Protein AF-A0A1M5ICF8-F1 (afdb_monomer)

Structure (mmCIF, N/CA/C/O backbone):
data_AF-A0A1M5ICF8-F1
#
_entry.id   AF-A0A1M5ICF8-F1
#
loop_
_atom_site.group_PDB
_atom_site.id
_atom_site.type_symbol
_atom_site.label_atom_id
_atom_site.label_alt_id
_atom_site.label_comp_id
_atom_site.label_asym_id
_atom_site.label_entity_id
_atom_site.label_seq_id
_atom_site.pdbx_PDB_ins_code
_atom_site.Cartn_x
_atom_site.Cartn_y
_atom_site.Cartn_z
_atom_site.occupancy
_atom_site.B_iso_or_equiv
_atom_site.auth_seq_id
_atom_site.auth_comp_id
_atom_site.auth_asym_id
_atom_site.auth_atom_id
_atom_site.pdbx_PDB_model_num
ATOM 1 N N . MET A 1 1 ? 36.971 32.481 43.631 1.00 67.81 1 MET A N 1
ATOM 2 C CA . MET A 1 1 ? 36.047 31.508 42.991 1.00 67.81 1 MET A CA 1
ATOM 3 C C . MET A 1 1 ? 36.044 31.570 41.464 1.00 67.81 1 MET A C 1
ATOM 5 O O . MET A 1 1 ? 36.337 30.554 40.856 1.00 67.81 1 MET A O 1
ATOM 9 N N . ARG A 1 2 ? 35.775 32.722 40.824 1.00 70.81 2 ARG A N 1
ATOM 10 C CA . ARG A 1 2 ? 35.692 32.832 39.346 1.00 70.81 2 ARG A CA 1
ATOM 11 C C . ARG A 1 2 ? 36.925 32.323 38.582 1.00 70.81 2 ARG A C 1
ATOM 13 O O . ARG A 1 2 ? 36.774 31.625 37.591 1.00 70.81 2 ARG A O 1
ATOM 20 N N . GLN A 1 3 ? 38.130 32.624 39.066 1.00 77.25 3 GLN A N 1
ATOM 21 C CA . GLN A 1 3 ? 39.375 32.166 38.432 1.00 77.25 3 GLN A CA 1
ATOM 22 C C . GLN A 1 3 ? 39.583 30.647 38.543 1.00 77.25 3 GLN A C 1
ATOM 24 O O . GLN A 1 3 ? 40.128 30.037 37.634 1.00 77.25 3 GLN A O 1
ATOM 29 N N . PHE A 1 4 ? 39.082 30.018 39.609 1.00 87.25 4 PHE A N 1
ATOM 30 C CA . PHE A 1 4 ? 39.200 28.572 39.813 1.00 87.25 4 PHE A CA 1
ATOM 31 C C . PHE A 1 4 ? 38.294 27.787 38.850 1.00 87.25 4 PHE A C 1
ATOM 33 O O . PHE A 1 4 ? 38.697 26.766 38.304 1.00 87.25 4 PHE A O 1
ATOM 40 N N . LEU A 1 5 ? 37.096 28.313 38.565 1.00 88.12 5 LEU A N 1
ATOM 41 C CA . LEU A 1 5 ? 36.162 27.722 37.599 1.00 88.12 5 LEU A CA 1
ATOM 42 C C . LEU A 1 5 ? 36.692 27.769 36.158 1.00 88.12 5 LEU A C 1
ATOM 44 O O . LEU A 1 5 ? 36.493 26.822 35.405 1.00 88.12 5 LEU A O 1
ATOM 48 N N . LEU A 1 6 ? 37.409 28.835 35.791 1.00 83.31 6 LEU A N 1
ATOM 49 C CA . LEU A 1 6 ? 38.048 28.958 34.476 1.00 83.31 6 LEU A CA 1
ATOM 50 C C . LEU A 1 6 ? 39.165 27.929 34.273 1.00 83.31 6 LEU A C 1
ATOM 52 O O . LEU A 1 6 ? 39.290 27.371 33.187 1.00 83.31 6 LEU A O 1
ATOM 56 N N . ILE A 1 7 ? 39.928 27.629 35.325 1.00 84.75 7 ILE A N 1
ATOM 57 C CA . ILE A 1 7 ? 40.991 26.617 35.276 1.00 84.75 7 ILE A CA 1
ATOM 58 C C . ILE A 1 7 ? 40.390 25.209 35.135 1.00 84.75 7 ILE A C 1
ATOM 60 O O . ILE A 1 7 ? 40.861 24.426 34.315 1.00 84.75 7 ILE A O 1
ATOM 64 N N . ILE A 1 8 ? 39.306 24.901 35.855 1.00 85.81 8 ILE A N 1
ATOM 65 C CA . ILE A 1 8 ? 38.602 23.610 35.729 1.00 85.81 8 ILE A CA 1
ATOM 66 C C . ILE A 1 8 ? 37.987 23.444 34.328 1.00 85.81 8 ILE A C 1
ATOM 68 O O . ILE A 1 8 ? 38.078 22.371 33.729 1.00 85.81 8 ILE A O 1
ATOM 72 N N . PHE A 1 9 ? 37.394 24.504 33.774 1.00 83.06 9 PHE A N 1
ATOM 73 C CA . PHE A 1 9 ? 36.841 24.475 32.419 1.00 83.06 9 PHE A CA 1
ATOM 74 C C . PHE A 1 9 ? 37.929 24.266 31.355 1.00 83.06 9 PHE A C 1
ATOM 76 O O . PHE A 1 9 ? 37.755 23.459 30.442 1.00 83.06 9 PHE A O 1
ATOM 83 N N . ALA A 1 10 ? 39.082 24.925 31.504 1.00 81.94 10 ALA A N 1
ATOM 84 C CA . ALA A 1 10 ? 40.220 24.738 30.608 1.00 81.94 10 ALA A CA 1
ATOM 85 C C . ALA A 1 10 ? 40.783 23.307 30.679 1.00 81.94 10 ALA A C 1
ATOM 87 O O . ALA A 1 10 ? 41.140 22.748 29.654 1.00 81.94 10 ALA A O 1
ATOM 88 N N . PHE A 1 11 ? 40.808 22.672 31.855 1.00 75.44 11 PHE A N 1
ATOM 89 C CA . PHE A 1 11 ? 41.297 21.292 31.986 1.00 75.44 11 PHE A CA 1
ATOM 90 C C . PHE A 1 11 ? 40.322 20.230 31.461 1.00 75.44 11 PHE A C 1
ATOM 92 O O . PHE A 1 11 ? 40.755 19.184 30.983 1.00 75.44 11 PHE A O 1
ATOM 99 N N . THR A 1 12 ? 39.014 20.484 31.508 1.00 75.19 12 THR A N 1
ATOM 100 C CA . THR A 1 12 ? 37.997 19.529 31.023 1.00 75.19 12 THR A CA 1
ATOM 101 C C . THR A 1 12 ? 37.782 19.583 29.509 1.00 75.19 12 THR A C 1
ATOM 103 O O . THR A 1 12 ? 37.254 18.634 28.935 1.00 75.19 12 THR A O 1
ATOM 106 N N . SER A 1 13 ? 38.247 20.641 28.840 1.00 73.19 13 SER A N 1
ATOM 107 C CA . SER A 1 13 ? 38.144 20.802 27.383 1.00 73.19 13 SER A CA 1
ATOM 108 C C . SER A 1 13 ? 39.261 20.106 26.585 1.00 73.19 13 SER A C 1
ATOM 110 O O . SER A 1 13 ? 39.163 20.028 25.364 1.00 73.19 13 SER A O 1
ATOM 112 N N . PHE A 1 14 ? 40.266 19.520 27.253 1.00 68.19 14 PHE A N 1
ATOM 113 C CA . PHE A 1 14 ? 41.307 18.677 26.634 1.00 68.19 14 PHE A CA 1
ATOM 114 C C . PHE A 1 14 ? 41.040 17.169 26.751 1.00 68.19 14 PHE A C 1
ATOM 116 O O . PHE A 1 14 ? 41.945 16.361 26.533 1.00 68.19 14 PHE A O 1
ATOM 123 N N . LEU A 1 15 ? 39.816 16.756 27.098 1.00 66.50 15 LEU A N 1
ATOM 124 C CA . LEU A 1 15 ? 39.435 15.351 26.990 1.00 66.50 15 LEU A CA 1
ATOM 125 C C . LEU A 1 15 ? 39.475 14.955 25.510 1.00 66.50 15 LEU A C 1
ATOM 127 O O . LEU A 1 15 ? 38.573 15.276 24.740 1.00 66.50 15 LEU A O 1
ATOM 131 N N . ASN A 1 16 ? 40.567 14.292 25.128 1.00 59.06 16 ASN A N 1
ATOM 132 C CA . ASN A 1 16 ? 40.774 13.709 23.813 1.00 59.06 16 ASN A CA 1
ATOM 133 C C . ASN A 1 16 ? 39.588 12.799 23.488 1.00 59.06 16 ASN A C 1
ATOM 135 O O . ASN A 1 16 ? 39.490 11.677 23.984 1.00 59.06 16 ASN A O 1
ATOM 139 N N . ILE A 1 17 ? 38.684 13.290 22.642 1.00 64.75 17 ILE A N 1
ATOM 140 C CA . ILE A 1 17 ? 37.763 12.437 21.904 1.00 64.75 17 ILE A CA 1
ATOM 141 C C . ILE A 1 17 ? 38.652 11.679 20.926 1.00 64.75 17 ILE A C 1
ATOM 143 O O . ILE A 1 17 ? 38.954 12.160 19.835 1.00 64.75 17 ILE A O 1
ATOM 147 N N . SER A 1 18 ? 39.146 10.521 21.356 1.00 66.12 18 SER A N 1
ATOM 148 C CA . SER A 1 18 ? 39.796 9.574 20.464 1.00 66.12 18 SER A CA 1
ATOM 149 C C . SER A 1 18 ? 38.769 9.206 19.403 1.00 66.12 18 SER A C 1
ATOM 151 O O . SER A 1 18 ? 37.804 8.494 19.686 1.00 66.12 18 SER A O 1
ATOM 153 N N . ALA A 1 19 ? 38.933 9.755 18.199 1.00 58.28 19 ALA A N 1
ATOM 154 C CA . ALA A 1 19 ? 38.191 9.306 17.038 1.00 58.28 19 ALA A CA 1
ATOM 155 C C . ALA A 1 19 ? 38.422 7.799 16.938 1.00 5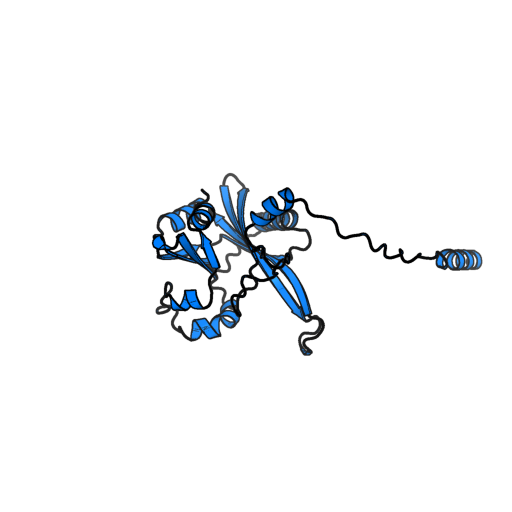8.28 19 ALA A C 1
ATOM 157 O O . ALA A 1 19 ? 39.558 7.343 16.845 1.00 58.28 19 ALA A O 1
ATOM 158 N N . GLN A 1 20 ? 37.344 7.036 17.081 1.00 64.81 20 GLN A N 1
ATOM 159 C CA . GLN A 1 20 ? 37.401 5.588 17.104 1.00 64.81 20 GLN A CA 1
ATOM 160 C C . GLN A 1 20 ? 38.052 5.107 15.803 1.00 64.81 20 GLN A C 1
ATOM 162 O O . GLN A 1 20 ? 37.552 5.419 14.718 1.00 64.81 20 GLN A O 1
ATOM 167 N N . ASP A 1 21 ? 39.166 4.377 15.909 1.00 61.50 21 ASP A N 1
ATOM 168 C CA . ASP A 1 21 ? 39.819 3.783 14.746 1.00 61.50 21 ASP A CA 1
ATOM 169 C C . ASP A 1 21 ? 38.788 2.961 13.969 1.00 61.50 21 ASP A C 1
ATOM 171 O O . ASP A 1 21 ? 38.092 2.104 14.527 1.00 61.50 21 ASP A O 1
ATOM 175 N N . ARG A 1 22 ? 38.659 3.239 12.667 1.00 53.53 22 ARG A N 1
ATOM 176 C CA . ARG A 1 22 ? 37.797 2.450 11.786 1.00 53.53 22 ARG A CA 1
ATOM 177 C C . ARG A 1 22 ? 38.403 1.058 11.667 1.00 53.53 22 ARG A C 1
ATOM 179 O O . ARG A 1 22 ? 39.289 0.819 10.852 1.00 53.53 22 ARG A O 1
ATOM 186 N N . VAL A 1 23 ? 37.926 0.132 12.491 1.00 62.81 23 VAL A N 1
ATOM 187 C CA . VAL A 1 23 ? 38.259 -1.283 12.349 1.00 62.81 23 VAL A CA 1
ATOM 188 C C . VAL A 1 23 ? 37.581 -1.772 11.072 1.00 62.81 23 VAL A C 1
ATOM 190 O O . VAL A 1 23 ? 36.364 -1.957 11.051 1.00 62.81 23 VAL A O 1
ATOM 193 N N . ASN A 1 24 ? 38.364 -1.983 10.011 1.00 61.62 24 ASN A N 1
ATOM 194 C CA . ASN A 1 24 ? 37.927 -2.704 8.815 1.00 61.62 24 ASN A CA 1
ATOM 195 C C . ASN A 1 24 ? 37.694 -4.171 9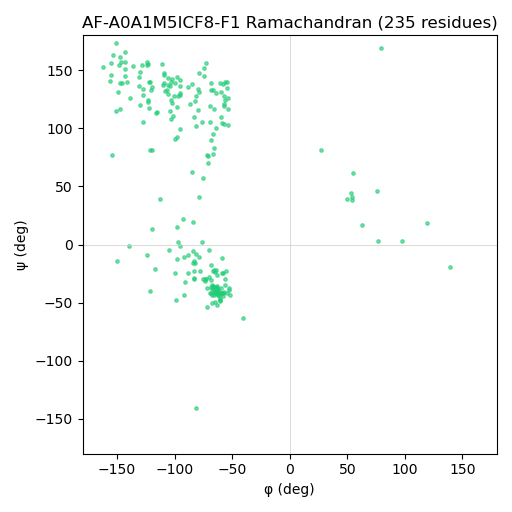.196 1.00 61.62 24 ASN A C 1
ATOM 197 O O . ASN A 1 24 ? 38.548 -5.032 8.987 1.00 61.62 24 ASN A O 1
ATOM 201 N N . LYS A 1 25 ? 36.555 -4.450 9.835 1.00 60.47 25 LYS A N 1
ATOM 202 C CA . LYS A 1 25 ? 36.132 -5.821 10.101 1.00 60.47 25 LYS A CA 1
ATOM 203 C C . LYS A 1 25 ? 35.779 -6.477 8.764 1.00 60.47 25 LYS A C 1
ATOM 205 O O . LYS A 1 25 ? 35.149 -5.819 7.932 1.00 60.47 25 LYS A O 1
ATOM 210 N N . PRO A 1 26 ? 36.163 -7.746 8.546 1.00 57.84 26 PRO A N 1
ATOM 211 C CA . PRO A 1 26 ? 35.675 -8.492 7.396 1.00 57.84 26 PRO A CA 1
ATOM 212 C C . PRO A 1 26 ? 34.144 -8.471 7.406 1.00 57.84 26 PRO A C 1
ATOM 214 O O . PRO A 1 26 ? 33.525 -8.550 8.472 1.00 57.84 26 PRO A O 1
ATOM 217 N N . LEU A 1 27 ? 33.548 -8.312 6.222 1.00 48.09 27 LEU A N 1
ATOM 218 C CA . LEU A 1 27 ? 32.098 -8.298 6.074 1.00 48.09 27 LEU A CA 1
ATOM 219 C C . LEU A 1 27 ? 31.512 -9.596 6.652 1.00 48.09 27 LEU A C 1
ATOM 221 O O . LEU A 1 27 ? 32.107 -10.665 6.475 1.00 48.09 27 LEU A O 1
ATOM 225 N N . PRO A 1 28 ? 30.369 -9.524 7.351 1.00 52.09 28 PRO A N 1
ATOM 226 C CA . PRO A 1 28 ? 29.725 -10.712 7.883 1.00 52.09 28 PRO A CA 1
ATOM 227 C C . PRO A 1 28 ? 29.380 -11.667 6.738 1.00 52.09 28 PRO A C 1
ATOM 229 O O . PRO A 1 28 ? 28.801 -11.271 5.728 1.00 52.09 28 PRO A O 1
ATOM 232 N N . THR A 1 29 ? 29.745 -12.935 6.901 1.00 62.47 29 THR A N 1
ATOM 233 C CA . THR A 1 29 ? 29.380 -13.996 5.963 1.00 62.47 29 THR A CA 1
ATOM 234 C C . THR A 1 29 ? 27.942 -14.407 6.258 1.00 62.47 29 THR A C 1
ATOM 236 O O . THR A 1 29 ? 27.631 -14.863 7.358 1.00 62.47 29 THR A O 1
ATOM 239 N N . ILE A 1 30 ? 27.045 -14.189 5.299 1.00 59.44 30 ILE A N 1
ATOM 240 C CA . ILE A 1 30 ? 25.630 -14.551 5.424 1.00 59.44 30 ILE A CA 1
ATOM 241 C C . ILE A 1 30 ? 25.499 -16.055 5.163 1.00 59.44 30 ILE A C 1
ATOM 243 O O . ILE A 1 30 ? 26.048 -16.558 4.188 1.00 59.44 30 ILE A O 1
ATOM 247 N N . SER A 1 31 ? 24.797 -16.776 6.040 1.00 74.38 31 SER A N 1
ATOM 248 C CA . SER A 1 31 ? 24.577 -18.217 5.877 1.00 74.38 31 SER A CA 1
ATOM 249 C C . SER A 1 31 ? 23.540 -18.518 4.790 1.00 74.38 31 SER A C 1
ATOM 251 O O . SER A 1 31 ? 22.593 -17.750 4.604 1.00 74.38 31 SER A O 1
ATOM 253 N N . ASP A 1 32 ? 23.649 -19.680 4.144 1.00 63.38 32 ASP A N 1
ATOM 254 C CA . ASP A 1 32 ? 22.715 -20.114 3.090 1.00 63.38 32 ASP A CA 1
ATOM 255 C C . ASP A 1 32 ? 21.253 -20.143 3.564 1.00 63.38 32 ASP A C 1
ATOM 257 O O . ASP A 1 32 ? 20.335 -19.777 2.837 1.00 63.38 32 ASP A O 1
ATOM 261 N N . GLN A 1 33 ? 21.016 -20.498 4.829 1.00 60.19 33 GLN A N 1
ATOM 262 C CA . GLN A 1 33 ? 19.681 -20.444 5.432 1.00 60.19 33 GLN A CA 1
ATOM 263 C C . GLN A 1 33 ? 19.144 -19.014 5.560 1.00 60.19 33 GLN A C 1
ATOM 265 O O . GLN A 1 33 ? 17.954 -18.789 5.348 1.00 60.19 33 GLN A O 1
ATOM 270 N N . THR A 1 34 ? 20.008 -18.043 5.868 1.00 52.12 34 THR A N 1
ATOM 271 C CA . THR A 1 34 ? 19.624 -16.626 5.907 1.00 52.12 34 THR A CA 1
ATOM 272 C C . THR A 1 34 ? 19.300 -16.127 4.499 1.00 52.12 34 THR A C 1
ATOM 274 O O . THR A 1 34 ? 18.307 -15.427 4.325 1.00 52.12 34 THR A O 1
ATOM 277 N N . LEU A 1 35 ? 20.052 -16.559 3.479 1.00 51.91 35 LEU A N 1
ATOM 278 C CA . LEU A 1 35 ? 19.739 -16.266 2.075 1.00 51.91 35 LEU A CA 1
ATOM 279 C C . LEU A 1 35 ? 18.383 -16.847 1.652 1.00 51.91 35 LEU A C 1
ATOM 281 O O . LEU A 1 35 ? 17.606 -16.157 1.005 1.00 51.91 35 LEU A O 1
ATOM 285 N N . VAL A 1 36 ? 18.036 -18.066 2.079 1.00 59.62 36 VAL A N 1
ATOM 286 C CA . VAL A 1 36 ? 16.713 -18.664 1.805 1.00 59.62 36 VAL A CA 1
ATOM 287 C C . VAL A 1 36 ? 15.575 -17.871 2.458 1.00 59.62 36 VAL A C 1
ATOM 289 O O . VAL A 1 36 ? 14.506 -17.731 1.865 1.00 59.62 36 VAL A O 1
ATOM 292 N N . VAL A 1 37 ? 15.781 -17.345 3.670 1.00 54.50 37 VAL A N 1
ATOM 293 C CA . VAL A 1 37 ? 14.799 -16.479 4.348 1.00 54.50 37 VAL A CA 1
ATOM 294 C C . VAL A 1 37 ? 14.675 -15.130 3.634 1.00 54.50 37 VAL A C 1
ATOM 296 O O . VAL A 1 37 ? 13.558 -14.655 3.433 1.00 54.50 37 VAL A O 1
ATOM 299 N N . LEU A 1 38 ? 15.793 -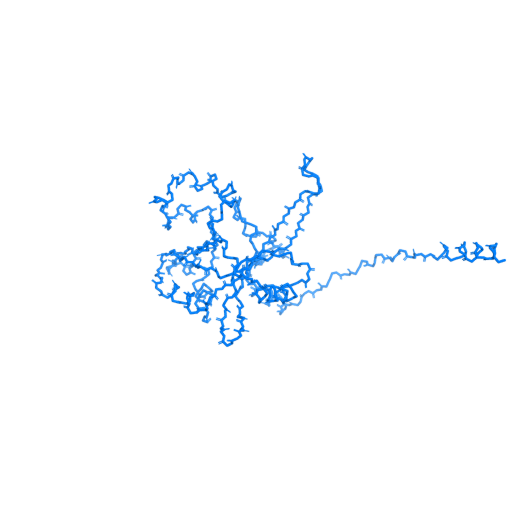14.546 3.197 1.00 43.75 38 LEU A N 1
ATOM 300 C CA . LEU A 1 38 ? 15.812 -13.283 2.456 1.00 43.75 38 LEU A CA 1
ATOM 301 C C . LEU A 1 38 ? 15.193 -13.418 1.052 1.00 43.75 38 LEU A C 1
ATOM 303 O O . LEU A 1 38 ? 14.445 -12.540 0.644 1.00 43.75 38 LEU A O 1
ATOM 307 N N . ASN A 1 39 ? 15.392 -14.543 0.359 1.00 48.34 39 ASN A N 1
ATOM 308 C CA . ASN A 1 39 ? 14.770 -14.835 -0.943 1.00 48.34 39 ASN A CA 1
ATOM 309 C C . ASN A 1 39 ? 13.251 -15.048 -0.865 1.00 48.34 39 ASN A C 1
ATOM 311 O O . ASN A 1 39 ? 12.558 -14.981 -1.877 1.00 48.34 39 ASN A O 1
ATOM 315 N N . LYS A 1 40 ? 12.716 -15.312 0.332 1.00 47.53 40 LYS A N 1
ATOM 316 C CA . LYS A 1 40 ? 11.270 -15.384 0.583 1.00 47.53 40 LYS A CA 1
ATOM 317 C C . LYS A 1 40 ? 10.658 -14.025 0.933 1.00 47.53 40 LYS A C 1
ATOM 319 O O . LYS A 1 40 ? 9.434 -13.923 1.006 1.00 47.53 40 LYS A O 1
ATOM 324 N N . ALA A 1 41 ? 11.470 -12.992 1.162 1.00 38.34 41 ALA A N 1
ATOM 325 C CA . ALA A 1 41 ? 10.977 -11.642 1.379 1.00 38.34 41 ALA A CA 1
ATOM 326 C C . ALA A 1 41 ? 10.554 -11.036 0.029 1.00 38.34 41 ALA A C 1
ATOM 328 O O . ALA A 1 41 ? 11.380 -10.677 -0.805 1.00 38.34 41 ALA A O 1
ATOM 329 N N . LEU A 1 42 ? 9.242 -10.948 -0.197 1.00 42.12 42 LEU A N 1
ATOM 330 C CA . LEU A 1 42 ? 8.657 -10.307 -1.375 1.00 42.12 42 LEU A CA 1
ATOM 331 C C . LEU A 1 42 ? 9.138 -8.847 -1.478 1.00 42.12 42 LEU A C 1
ATOM 333 O O . LEU A 1 42 ? 8.880 -8.051 -0.574 1.00 42.12 42 LEU A O 1
ATOM 337 N N . GLY A 1 43 ? 9.825 -8.516 -2.578 1.00 39.12 43 GLY A N 1
ATOM 338 C CA . GLY A 1 43 ? 10.290 -7.158 -2.901 1.00 39.12 43 GLY A CA 1
ATOM 339 C C . GLY A 1 43 ? 11.701 -7.071 -3.498 1.00 39.12 43 GLY A C 1
ATOM 340 O O . GLY A 1 43 ? 12.007 -6.087 -4.165 1.00 39.12 43 GLY A O 1
ATOM 341 N N . CYS A 1 44 ? 12.535 -8.103 -3.333 1.00 34.03 44 CYS A N 1
ATOM 342 C CA . CYS A 1 44 ? 13.887 -8.159 -3.899 1.00 34.03 44 CYS A CA 1
ATOM 343 C C . CYS A 1 44 ? 14.083 -9.455 -4.701 1.00 34.03 44 CYS A C 1
ATOM 345 O O . CYS A 1 44 ? 13.741 -10.533 -4.220 1.00 34.03 44 CYS A O 1
ATOM 347 N N . TYR A 1 45 ? 14.647 -9.362 -5.909 1.00 39.72 45 TYR A N 1
ATOM 348 C CA . TYR A 1 45 ? 15.062 -10.524 -6.703 1.00 39.72 45 TYR A CA 1
ATOM 349 C C . TYR A 1 45 ? 16.561 -10.768 -6.486 1.00 39.72 45 TYR A C 1
ATOM 351 O O . TYR A 1 45 ? 17.367 -9.848 -6.629 1.00 39.72 45 TYR A O 1
ATOM 359 N N . TYR A 1 46 ? 16.944 -11.994 -6.133 1.00 37.09 46 TYR A N 1
ATOM 360 C CA . TYR A 1 46 ? 18.346 -12.397 -6.012 1.00 37.09 46 TYR A CA 1
ATOM 361 C C . TYR A 1 46 ? 18.877 -12.852 -7.376 1.00 37.09 46 TYR A C 1
ATOM 363 O O . TYR A 1 46 ? 18.329 -13.774 -7.980 1.00 37.09 46 TYR A O 1
ATOM 371 N N . PHE A 1 47 ? 19.928 -12.198 -7.882 1.00 39.34 47 PHE A N 1
ATOM 372 C CA . PHE A 1 47 ? 20.540 -12.535 -9.169 1.00 39.34 47 PHE A CA 1
ATOM 373 C C . PHE A 1 47 ? 21.738 -13.477 -8.955 1.00 39.34 47 PHE A C 1
ATOM 375 O O . PHE A 1 47 ? 22.840 -13.046 -8.608 1.00 39.34 47 PHE A O 1
ATOM 382 N N . GLU A 1 48 ? 21.514 -14.780 -9.155 1.00 40.75 48 GLU A N 1
ATOM 383 C CA . GLU A 1 48 ? 22.475 -15.856 -8.840 1.00 40.75 48 GLU A CA 1
ATOM 384 C C . GLU A 1 48 ? 23.839 -15.725 -9.546 1.00 40.75 48 GLU A C 1
ATOM 386 O O . GLU A 1 48 ? 24.838 -16.225 -9.038 1.00 40.75 48 GLU A O 1
ATOM 391 N N . SER A 1 49 ? 23.926 -15.040 -10.693 1.00 34.88 49 SER A N 1
ATOM 392 C CA . SER A 1 49 ? 25.159 -14.987 -11.496 1.00 34.88 49 SER A CA 1
ATOM 393 C C . SER A 1 49 ? 26.176 -13.926 -11.060 1.00 34.88 49 SER A C 1
ATOM 395 O O . SER A 1 49 ? 27.336 -14.009 -11.461 1.00 34.88 49 SER A O 1
ATOM 397 N N . THR A 1 50 ? 25.783 -12.943 -10.242 1.00 38.28 50 THR A N 1
ATOM 398 C CA . THR A 1 50 ? 26.678 -11.850 -9.808 1.00 38.28 50 THR A CA 1
ATOM 399 C C . THR A 1 50 ? 26.803 -11.715 -8.294 1.00 38.28 50 THR A C 1
ATOM 401 O O . THR A 1 50 ? 27.662 -10.969 -7.828 1.00 38.28 50 THR A O 1
ATOM 404 N N . GLY A 1 51 ? 25.983 -12.427 -7.510 1.00 32.59 51 GLY A N 1
ATOM 405 C CA . GLY A 1 51 ? 26.033 -12.387 -6.044 1.00 32.59 51 GLY A CA 1
ATOM 406 C C . GLY A 1 51 ? 25.721 -11.009 -5.447 1.00 32.59 51 GLY A C 1
ATOM 407 O O . GLY A 1 51 ? 26.043 -10.754 -4.287 1.00 32.59 51 GLY A O 1
ATOM 408 N N . GLN A 1 52 ? 25.120 -10.114 -6.234 1.00 33.34 52 GLN A N 1
ATOM 409 C CA . GLN A 1 52 ? 24.764 -8.759 -5.829 1.00 33.34 52 GLN A CA 1
ATOM 410 C C . GLN A 1 52 ? 23.248 -8.630 -5.684 1.00 33.34 52 GLN A C 1
ATOM 412 O O . GLN A 1 52 ? 22.479 -9.128 -6.506 1.00 33.34 52 GLN A O 1
ATOM 417 N N . TRP A 1 53 ? 22.825 -7.921 -4.639 1.00 35.44 53 TRP A N 1
ATOM 418 C CA . TRP A 1 53 ? 21.459 -7.427 -4.524 1.00 35.44 53 TRP A CA 1
ATOM 419 C C . TRP A 1 53 ? 21.260 -6.335 -5.574 1.00 35.44 53 TRP A C 1
ATOM 421 O O . TRP A 1 53 ? 21.963 -5.327 -5.544 1.00 35.44 53 TRP A O 1
ATOM 431 N N . GLN A 1 54 ? 20.321 -6.521 -6.503 1.00 39.12 54 GLN A N 1
ATOM 432 C CA . GLN A 1 54 ? 19.827 -5.394 -7.286 1.00 39.12 54 GLN A CA 1
ATOM 433 C C . GLN A 1 54 ? 18.784 -4.653 -6.456 1.00 39.12 54 GLN A C 1
ATOM 435 O O . GLN A 1 54 ? 17.633 -5.074 -6.335 1.00 39.12 54 GLN A O 1
ATOM 440 N N . GLU A 1 55 ? 19.207 -3.532 -5.888 1.00 39.84 55 GLU A N 1
ATOM 441 C CA . GLU A 1 55 ? 18.303 -2.453 -5.513 1.00 39.84 55 GLU A CA 1
ATOM 442 C C . GLU A 1 55 ? 17.545 -2.030 -6.793 1.00 39.84 55 GLU A C 1
ATOM 444 O O . GLU A 1 55 ? 18.165 -1.797 -7.831 1.00 39.84 55 GLU A O 1
ATOM 449 N N . HIS A 1 56 ? 16.209 -1.977 -6.747 1.00 43.03 56 HIS A N 1
ATOM 450 C CA . HIS A 1 56 ? 15.338 -1.491 -7.837 1.00 43.03 56 HIS A CA 1
ATOM 451 C C . HIS A 1 56 ? 15.110 -2.404 -9.068 1.00 43.03 56 HIS A C 1
ATOM 453 O O . HIS A 1 56 ? 15.079 -1.926 -10.202 1.00 43.03 56 HIS A O 1
ATOM 459 N N . ALA A 1 57 ? 14.832 -3.702 -8.886 1.00 37.34 57 ALA A N 1
ATOM 460 C CA . ALA A 1 57 ? 14.352 -4.550 -9.997 1.00 37.34 57 ALA A CA 1
ATOM 461 C C . ALA A 1 57 ? 12.985 -4.098 -10.567 1.00 37.34 57 ALA A C 1
ATOM 463 O O . ALA A 1 57 ? 12.714 -4.279 -11.752 1.00 37.34 57 ALA A O 1
ATOM 464 N N . ASN A 1 58 ? 12.160 -3.422 -9.761 1.00 39.22 58 ASN A N 1
ATOM 465 C CA . ASN A 1 58 ? 10.993 -2.686 -10.245 1.00 39.22 58 ASN A CA 1
ATOM 466 C C . ASN A 1 58 ? 11.406 -1.281 -10.694 1.00 39.22 58 ASN A C 1
ATOM 468 O O . ASN A 1 58 ? 10.918 -0.284 -10.168 1.00 39.22 58 ASN A O 1
ATOM 472 N N . ASN A 1 59 ? 12.268 -1.183 -11.706 1.00 37.00 59 ASN A N 1
ATOM 473 C CA . ASN A 1 59 ? 12.263 0.003 -12.557 1.00 37.00 59 ASN A CA 1
ATOM 474 C C . ASN A 1 59 ? 10.985 -0.050 -13.410 1.00 37.00 59 ASN A C 1
ATOM 476 O O . ASN A 1 59 ? 11.030 -0.247 -14.625 1.00 37.00 59 ASN A O 1
ATOM 480 N N . ILE A 1 60 ? 9.823 0.146 -12.766 1.00 41.00 60 ILE A N 1
ATOM 481 C CA . ILE A 1 60 ? 8.718 0.826 -13.438 1.00 41.00 60 ILE A CA 1
ATOM 482 C C . ILE A 1 60 ? 9.351 2.150 -13.829 1.00 41.00 60 ILE A C 1
ATOM 484 O O . ILE A 1 60 ? 9.663 2.971 -12.968 1.00 41.00 60 ILE A O 1
ATOM 488 N N . THR A 1 61 ? 9.683 2.294 -15.103 1.00 37.31 61 THR A N 1
ATOM 489 C CA . THR A 1 61 ? 10.368 3.463 -15.632 1.00 37.31 61 THR A CA 1
ATOM 490 C C . THR A 1 61 ? 9.431 4.665 -15.500 1.00 37.31 61 THR A C 1
ATOM 492 O O . THR A 1 61 ? 8.736 5.036 -16.434 1.00 37.31 61 THR A O 1
ATOM 495 N N . GLY A 1 62 ? 9.403 5.275 -14.310 1.00 44.44 62 GLY A N 1
ATOM 496 C CA . GLY A 1 62 ? 9.110 6.692 -14.156 1.00 44.44 62 GLY A CA 1
ATOM 497 C C . GLY A 1 62 ? 7.903 7.159 -13.343 1.00 44.44 62 GLY A C 1
ATOM 498 O O . GLY A 1 62 ? 7.568 8.322 -13.543 1.00 44.44 62 GLY A O 1
ATOM 499 N N . VAL A 1 63 ? 7.243 6.402 -12.448 1.00 52.69 63 VAL A N 1
ATOM 500 C CA . VAL A 1 63 ? 6.137 7.049 -11.683 1.00 52.69 63 VAL A CA 1
ATOM 501 C C . VAL A 1 63 ? 5.826 6.562 -10.259 1.00 52.69 63 VAL A C 1
ATOM 503 O O . VAL A 1 63 ? 5.149 7.295 -9.550 1.00 52.69 63 VAL A O 1
ATOM 506 N N . ASP A 1 64 ? 6.311 5.403 -9.791 1.00 61.78 64 ASP A N 1
ATOM 507 C CA . ASP A 1 64 ? 6.067 4.953 -8.406 1.00 61.78 64 ASP A CA 1
ATOM 508 C C . ASP A 1 64 ? 7.365 4.590 -7.703 1.00 61.78 64 ASP A C 1
ATOM 510 O O . ASP A 1 64 ? 8.139 3.772 -8.192 1.00 61.78 64 ASP A O 1
ATOM 514 N N . ASN A 1 65 ? 7.561 5.147 -6.518 1.00 71.69 65 ASN A N 1
ATOM 515 C CA . ASN A 1 65 ? 8.675 4.853 -5.624 1.00 71.69 65 ASN A CA 1
ATOM 516 C C . ASN A 1 65 ? 8.340 3.754 -4.601 1.00 71.69 65 ASN A C 1
ATOM 518 O O . ASN A 1 65 ? 8.945 3.661 -3.534 1.00 71.69 65 ASN A O 1
ATOM 522 N N . PHE A 1 66 ? 7.339 2.943 -4.926 1.00 80.38 66 PHE A N 1
ATOM 523 C CA . PHE A 1 66 ? 6.855 1.800 -4.171 1.00 80.38 66 PHE A CA 1
ATOM 524 C C . PHE A 1 66 ? 7.932 0.735 -3.904 1.00 80.38 66 PHE A C 1
ATOM 526 O O . PHE A 1 66 ? 8.662 0.337 -4.809 1.00 80.38 66 PHE A O 1
ATOM 533 N N . THR A 1 67 ? 7.954 0.197 -2.681 1.00 81.94 67 THR A N 1
ATOM 534 C CA . THR A 1 67 ? 8.862 -0.894 -2.287 1.00 81.94 67 THR A CA 1
ATOM 535 C C . THR A 1 67 ? 8.142 -2.148 -1.796 1.00 81.94 67 THR A C 1
ATOM 537 O O . THR A 1 67 ? 8.566 -3.257 -2.118 1.00 81.94 67 THR A O 1
ATOM 540 N N . LYS A 1 68 ? 7.056 -2.012 -1.020 1.00 83.88 68 LYS A N 1
ATOM 541 C CA . LYS A 1 68 ? 6.365 -3.148 -0.382 1.00 83.88 68 LYS A CA 1
ATOM 542 C C . LYS A 1 68 ? 4.896 -2.843 -0.076 1.00 83.88 68 LYS A C 1
ATOM 544 O O . LYS A 1 68 ? 4.563 -1.721 0.303 1.00 83.88 68 LYS A O 1
ATOM 549 N N . LEU A 1 69 ? 4.025 -3.853 -0.178 1.00 87.19 69 LEU A N 1
ATOM 550 C CA . LEU A 1 69 ? 2.676 -3.832 0.400 1.00 87.19 69 LEU A CA 1
ATOM 551 C C . LEU A 1 69 ? 2.571 -4.784 1.593 1.00 87.19 69 LEU A C 1
ATOM 553 O O . LEU A 1 69 ? 3.182 -5.852 1.614 1.00 87.19 69 LEU A O 1
ATOM 557 N N . GLU A 1 70 ? 1.763 -4.407 2.576 1.00 88.88 70 GLU A N 1
ATOM 558 C CA . GLU A 1 70 ? 1.445 -5.245 3.728 1.00 88.88 70 GLU A CA 1
ATOM 559 C C . GLU A 1 70 ? 0.023 -4.958 4.206 1.00 88.88 70 GLU A C 1
ATOM 561 O O . GLU A 1 70 ? -0.386 -3.802 4.266 1.00 88.88 70 GLU A O 1
ATOM 566 N N . PHE A 1 71 ? -0.721 -5.997 4.576 1.00 90.94 71 PHE A N 1
ATOM 567 C CA . PHE A 1 71 ? -1.973 -5.841 5.306 1.00 90.94 71 PHE A CA 1
ATOM 568 C C . PHE A 1 71 ? -1.752 -6.090 6.794 1.00 90.94 71 PHE A C 1
ATOM 570 O O . PHE A 1 71 ? -1.041 -7.017 7.185 1.00 90.94 71 PHE A O 1
ATOM 577 N N . ARG A 1 72 ? -2.390 -5.271 7.627 1.00 90.56 72 ARG A N 1
ATOM 578 C CA . ARG A 1 72 ? -2.484 -5.481 9.074 1.00 90.56 72 ARG A CA 1
ATOM 579 C C . ARG A 1 72 ? -3.920 -5.353 9.527 1.00 90.56 72 ARG A C 1
ATOM 581 O O . ARG A 1 72 ? -4.675 -4.554 8.984 1.00 90.56 72 ARG A O 1
ATOM 588 N N . GLU A 1 73 ? -4.274 -6.102 10.557 1.00 91.81 73 GLU A N 1
ATOM 589 C CA . GLU A 1 73 ? -5.560 -5.944 11.221 1.00 91.81 73 GLU A CA 1
ATOM 590 C C . GLU A 1 73 ? -5.424 -5.027 12.431 1.00 91.81 73 GLU A C 1
ATOM 592 O O . GLU A 1 73 ? -4.440 -5.078 13.173 1.00 91.81 73 GLU A O 1
ATOM 597 N N . LEU A 1 74 ? -6.434 -4.188 12.631 1.00 89.81 74 LEU A N 1
ATOM 598 C CA . LEU A 1 74 ? -6.551 -3.301 13.776 1.00 89.81 74 LEU A CA 1
ATOM 599 C C . LEU A 1 74 ? -7.946 -3.467 14.369 1.00 89.81 74 LEU A C 1
ATOM 601 O O . LEU A 1 74 ? -8.933 -3.225 13.685 1.00 89.81 74 LEU A O 1
ATOM 605 N N . THR A 1 75 ? -8.047 -3.869 15.635 1.00 89.62 75 THR A N 1
ATOM 606 C CA . THR A 1 75 ? -9.346 -4.013 16.310 1.00 89.62 75 THR A CA 1
ATOM 607 C C . THR A 1 75 ? -9.561 -2.878 17.302 1.00 89.62 75 THR A C 1
ATOM 609 O O . THR A 1 75 ? -8.699 -2.614 18.139 1.00 89.62 75 THR A O 1
ATOM 612 N N . TYR A 1 76 ? -10.714 -2.214 17.223 1.00 87.00 76 TYR A N 1
ATOM 613 C CA . TYR A 1 76 ? -11.076 -1.098 18.095 1.00 87.00 76 TYR A CA 1
ATOM 614 C C . TYR A 1 76 ? -12.582 -1.033 18.327 1.00 87.00 76 TYR A C 1
ATOM 616 O O . TYR A 1 76 ? -13.367 -1.108 17.383 1.00 87.00 76 TYR A O 1
ATOM 624 N N . LEU A 1 77 ? -12.980 -0.912 19.599 1.00 88.19 77 LEU A N 1
ATOM 625 C CA . LEU A 1 77 ? -14.383 -0.914 20.039 1.00 88.19 77 LEU A CA 1
ATOM 626 C C . LEU A 1 77 ? -15.202 -2.087 19.461 1.00 88.19 77 LEU A C 1
ATOM 628 O O . LEU A 1 77 ? -16.355 -1.923 19.074 1.00 88.19 77 LEU A O 1
ATOM 632 N N . GLY A 1 78 ? -14.590 -3.273 19.373 1.00 89.06 78 GLY A N 1
ATOM 633 C CA . GLY A 1 78 ? -15.234 -4.487 18.856 1.00 89.06 78 GLY A CA 1
ATOM 634 C C . GLY A 1 78 ? -15.365 -4.561 17.332 1.00 89.06 78 GLY A C 1
ATOM 635 O O . GLY A 1 78 ? -15.915 -5.536 16.833 1.00 89.06 78 GLY A O 1
ATOM 636 N N . LYS A 1 79 ? -14.851 -3.574 16.588 1.00 89.75 79 LYS A N 1
ATOM 637 C CA . LYS A 1 79 ? -14.767 -3.609 15.123 1.00 89.75 79 LYS A CA 1
ATOM 638 C C . LYS A 1 79 ? -13.348 -3.925 14.663 1.00 89.75 79 LYS A C 1
ATOM 640 O O . LYS A 1 79 ? -12.395 -3.379 15.221 1.00 89.75 79 LYS A O 1
ATOM 645 N N . THR A 1 80 ? -13.216 -4.748 13.625 1.00 91.56 80 THR A N 1
ATOM 646 C CA . THR A 1 80 ? -11.930 -5.063 12.989 1.00 91.56 80 THR A CA 1
ATOM 647 C C . THR A 1 80 ?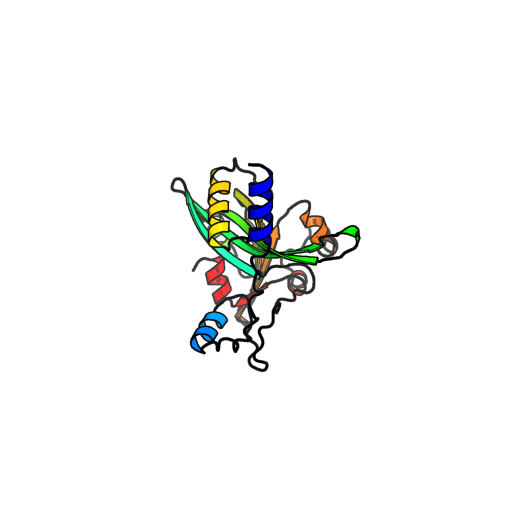 -11.787 -4.308 11.673 1.00 91.56 80 THR A C 1
ATOM 649 O O . THR A 1 80 ? -12.610 -4.418 10.764 1.00 91.56 80 THR A O 1
ATOM 652 N N . TYR A 1 81 ? -10.704 -3.551 11.575 1.00 91.81 81 TYR A N 1
ATOM 653 C CA . TYR A 1 81 ? -10.308 -2.788 10.406 1.00 91.81 81 TYR A CA 1
ATOM 654 C C . TYR A 1 81 ? -9.134 -3.475 9.723 1.00 91.81 81 TYR A C 1
ATOM 656 O O . TYR A 1 81 ? -8.232 -3.998 10.383 1.00 91.81 81 TYR A O 1
ATOM 664 N N . LEU A 1 82 ? -9.133 -3.431 8.398 1.00 94.88 82 LEU A N 1
ATOM 665 C CA . LEU A 1 82 ? -7.999 -3.822 7.584 1.00 94.88 82 LEU A CA 1
ATOM 666 C C . LEU A 1 82 ? -7.197 -2.564 7.240 1.00 94.88 82 LEU A C 1
ATOM 668 O O . LEU A 1 82 ? -7.758 -1.557 6.808 1.00 94.88 82 LEU A O 1
ATOM 672 N N . VAL A 1 83 ? -5.887 -2.604 7.447 1.00 93.50 83 VAL A N 1
ATOM 673 C CA . VAL A 1 83 ? -4.979 -1.499 7.144 1.00 93.50 83 VAL A CA 1
ATOM 674 C C . VAL A 1 83 ? -4.019 -1.955 6.060 1.00 93.50 83 VAL A C 1
ATOM 676 O O . VAL A 1 83 ? -3.184 -2.825 6.302 1.00 93.50 83 VAL A O 1
ATOM 679 N N . LEU A 1 84 ? -4.124 -1.363 4.871 1.00 92.56 84 LEU A N 1
ATOM 680 C CA . LEU A 1 84 ? -3.120 -1.517 3.824 1.00 92.56 84 LEU A CA 1
ATOM 681 C C . LEU A 1 84 ? -1.971 -0.541 4.084 1.00 92.56 84 LEU A C 1
ATOM 683 O O . LEU A 1 84 ? -2.184 0.671 4.161 1.00 92.56 84 LEU A O 1
ATOM 687 N N . LEU A 1 85 ? -0.760 -1.071 4.192 1.00 91.31 85 LEU A N 1
ATOM 688 C CA . LEU A 1 85 ? 0.489 -0.335 4.309 1.00 91.31 85 LEU A CA 1
ATOM 689 C C . LEU A 1 85 ? 1.195 -0.392 2.953 1.00 91.31 85 LEU A C 1
ATOM 691 O O . LEU A 1 85 ? 1.612 -1.463 2.512 1.00 91.31 85 LEU A O 1
ATOM 695 N N . LYS A 1 86 ? 1.342 0.761 2.300 1.00 89.94 86 LYS A N 1
ATOM 696 C CA . LYS A 1 86 ? 2.167 0.940 1.102 1.00 89.94 86 LYS A CA 1
ATOM 697 C C . LYS A 1 86 ? 3.476 1.603 1.503 1.00 89.94 86 LYS A C 1
ATOM 699 O O . LYS A 1 86 ? 3.482 2.774 1.870 1.00 89.94 86 LYS A O 1
ATOM 704 N N . TYR A 1 87 ? 4.567 0.858 1.432 1.00 88.38 87 TYR A N 1
ATOM 705 C CA . TYR A 1 87 ? 5.916 1.357 1.658 1.00 88.38 87 TYR A CA 1
ATOM 706 C C . TYR A 1 87 ? 6.456 1.963 0.365 1.00 88.38 87 TYR A C 1
ATOM 708 O O . TYR A 1 87 ? 6.233 1.410 -0.717 1.00 88.38 87 TYR A O 1
ATOM 716 N N . TYR A 1 88 ? 7.136 3.099 0.476 1.00 87.00 88 TYR A N 1
ATOM 717 C CA . TYR A 1 88 ? 7.719 3.798 -0.663 1.00 87.00 88 TYR A CA 1
ATOM 718 C C . TYR A 1 88 ? 8.908 4.672 -0.244 1.00 87.00 88 TYR A C 1
ATOM 720 O O . TYR A 1 88 ? 9.006 5.074 0.915 1.00 87.00 88 TYR A O 1
ATOM 728 N N . ILE A 1 89 ? 9.819 4.963 -1.172 1.00 85.88 89 ILE A N 1
ATOM 729 C CA . ILE A 1 89 ? 11.000 5.808 -0.938 1.00 85.88 89 ILE A CA 1
ATOM 730 C C . ILE A 1 89 ? 10.752 7.186 -1.530 1.00 85.88 89 ILE A C 1
ATOM 732 O O . ILE A 1 89 ? 10.776 7.363 -2.741 1.00 85.88 89 ILE A O 1
ATOM 736 N N . GLN A 1 90 ? 10.539 8.195 -0.702 1.00 83.50 90 GLN A N 1
ATOM 737 C CA . GLN A 1 90 ? 10.425 9.564 -1.190 1.00 83.50 90 GLN A CA 1
ATOM 738 C C . GLN A 1 90 ? 11.708 10.316 -0.887 1.00 83.50 90 GLN A C 1
ATOM 740 O O . GLN A 1 90 ? 12.240 10.217 0.217 1.00 83.50 90 GLN A O 1
ATOM 745 N N . GLY A 1 91 ? 12.185 11.085 -1.860 1.00 82.81 91 GLY A N 1
ATOM 746 C CA . GLY A 1 91 ? 13.307 11.974 -1.652 1.00 82.81 91 GLY A CA 1
ATOM 747 C C . GLY A 1 91 ? 13.000 13.416 -1.999 1.00 82.81 91 GLY A C 1
ATOM 748 O O . GLY A 1 91 ? 12.116 13.720 -2.803 1.00 82.81 91 GLY A O 1
ATOM 749 N N . ASP A 1 92 ? 13.744 14.307 -1.365 1.00 79.00 92 ASP A N 1
ATOM 750 C CA . ASP A 1 92 ? 13.728 15.729 -1.636 1.00 79.00 92 ASP A CA 1
ATOM 751 C C . ASP A 1 92 ? 15.150 16.290 -1.683 1.00 79.00 92 ASP A C 1
ATOM 753 O O . ASP A 1 92 ? 16.111 15.756 -1.131 1.00 79.00 92 ASP A O 1
ATOM 757 N N . HIS A 1 93 ? 15.311 17.384 -2.419 1.00 80.12 93 HIS A N 1
ATOM 758 C CA . HIS A 1 93 ? 16.541 18.156 -2.357 1.00 80.12 93 HIS A CA 1
ATOM 759 C C . HIS A 1 93 ? 16.475 19.058 -1.133 1.00 80.12 93 HIS A C 1
ATOM 761 O O . HIS A 1 93 ? 15.559 19.875 -1.029 1.00 80.12 93 HIS A O 1
ATOM 767 N N . ARG A 1 94 ? 17.496 19.020 -0.271 1.00 84.81 94 ARG A N 1
ATOM 768 C CA . ARG A 1 94 ? 17.627 19.993 0.826 1.00 84.81 94 ARG A CA 1
ATOM 769 C C . ARG A 1 94 ? 17.629 21.435 0.310 1.00 84.81 94 ARG A C 1
ATOM 771 O O . ARG A 1 94 ? 17.183 22.343 1.009 1.00 84.81 94 ARG A O 1
ATOM 778 N N . TYR A 1 95 ? 18.121 21.640 -0.914 1.00 83.31 95 TYR A N 1
ATOM 779 C CA . TYR A 1 95 ? 18.092 22.920 -1.621 1.00 83.31 95 TYR A CA 1
ATOM 780 C C . TYR A 1 95 ? 17.298 22.785 -2.935 1.00 83.31 95 TYR A C 1
ATOM 782 O O . TYR A 1 95 ? 17.910 22.642 -3.999 1.00 83.31 95 TYR A O 1
ATOM 790 N N . PRO A 1 96 ? 15.949 22.839 -2.898 1.00 76.00 96 PRO A N 1
ATOM 791 C CA . PRO A 1 96 ? 15.094 22.522 -4.048 1.00 76.00 96 PRO A CA 1
ATOM 792 C C . PRO A 1 96 ? 15.366 23.373 -5.288 1.00 76.00 96 PRO A C 1
ATOM 794 O O . PRO A 1 96 ? 15.449 22.845 -6.393 1.00 76.00 96 PRO A O 1
ATOM 797 N N . THR A 1 97 ? 15.576 24.681 -5.113 1.00 89.12 97 THR A N 1
ATOM 798 C CA . THR A 1 97 ? 15.830 25.614 -6.223 1.00 89.12 97 THR A CA 1
ATOM 799 C C . THR A 1 97 ? 17.116 25.286 -6.981 1.00 89.12 97 THR A C 1
ATOM 801 O O . THR A 1 97 ? 17.165 25.423 -8.199 1.00 89.12 97 THR A O 1
ATOM 804 N N . LEU A 1 98 ? 18.156 24.844 -6.266 1.00 90.06 98 LEU A N 1
ATOM 805 C CA . LEU A 1 98 ? 19.464 24.508 -6.841 1.00 90.06 98 LEU A CA 1
ATOM 806 C C . LEU A 1 98 ? 19.580 23.026 -7.220 1.00 90.06 98 LEU A C 1
ATOM 808 O O . LEU A 1 98 ? 20.550 22.649 -7.869 1.00 90.06 98 LEU A O 1
ATOM 812 N N . LYS A 1 99 ? 18.615 22.194 -6.802 1.00 85.06 99 LYS A N 1
ATOM 813 C CA . LYS A 1 99 ? 18.640 20.730 -6.930 1.00 85.06 99 LYS A CA 1
ATOM 814 C C . LYS A 1 99 ? 19.917 20.095 -6.356 1.00 85.06 99 LYS A C 1
ATOM 816 O O . LYS A 1 99 ? 20.520 19.218 -6.967 1.00 85.06 99 LYS A O 1
ATOM 821 N N . LEU A 1 100 ? 20.337 20.539 -5.169 1.00 83.00 100 LEU A N 1
ATOM 822 C CA . LEU A 1 100 ? 21.517 20.019 -4.461 1.00 83.00 100 LEU A CA 1
ATOM 823 C C . LEU A 1 100 ? 21.122 19.246 -3.197 1.00 83.00 100 LEU A C 1
ATOM 825 O O . LEU A 1 100 ? 20.077 19.527 -2.610 1.00 83.00 100 LEU A O 1
ATOM 829 N N . ASP A 1 101 ? 21.997 18.326 -2.765 1.00 87.00 101 ASP A N 1
ATOM 830 C CA . ASP A 1 101 ? 21.849 17.530 -1.528 1.00 87.00 101 ASP A CA 1
ATOM 831 C C . ASP A 1 101 ? 20.496 16.793 -1.510 1.00 87.00 101 ASP A C 1
ATOM 833 O O . ASP A 1 101 ? 19.620 17.084 -0.697 1.00 87.00 101 ASP A O 1
ATOM 837 N N . TYR A 1 102 ? 20.305 15.910 -2.500 1.00 84.56 102 TYR A N 1
ATOM 838 C CA . TYR A 1 102 ? 19.151 15.012 -2.570 1.00 84.56 102 TYR A CA 1
ATOM 839 C C . TYR A 1 102 ? 19.231 13.980 -1.450 1.00 84.56 102 TYR A C 1
ATOM 841 O O . TYR A 1 102 ? 20.286 13.383 -1.221 1.00 84.56 102 TYR A O 1
ATOM 849 N N . ARG A 1 103 ? 18.121 13.791 -0.748 1.00 84.50 103 ARG A N 1
ATOM 850 C CA . ARG A 1 103 ? 18.005 12.884 0.385 1.00 84.50 103 ARG A CA 1
ATOM 851 C C . ARG A 1 103 ? 16.780 12.039 0.189 1.00 84.50 103 ARG A C 1
ATOM 853 O O . ARG A 1 103 ? 15.732 12.561 -0.159 1.00 84.50 103 ARG A O 1
ATOM 860 N N . GLU A 1 104 ? 16.921 10.759 0.463 1.00 89.31 104 GLU A N 1
ATOM 861 C CA . GLU A 1 104 ? 15.822 9.814 0.408 1.00 89.31 104 GLU A CA 1
ATOM 862 C C . GLU A 1 104 ? 15.449 9.375 1.808 1.00 89.31 104 GLU A C 1
ATOM 864 O O . GLU A 1 104 ? 16.292 9.282 2.706 1.00 89.31 104 GLU A O 1
ATOM 869 N N . ALA A 1 105 ? 14.166 9.106 1.986 1.00 87.88 105 ALA A N 1
ATOM 870 C CA . ALA A 1 105 ? 13.664 8.492 3.185 1.00 87.88 105 ALA A CA 1
ATOM 871 C C . ALA A 1 105 ? 12.527 7.527 2.860 1.00 87.88 105 ALA A C 1
ATOM 873 O O . ALA A 1 105 ? 11.776 7.688 1.897 1.00 87.88 105 ALA A O 1
ATOM 874 N N . GLU A 1 106 ? 12.397 6.509 3.699 1.00 90.88 106 GLU A N 1
ATOM 875 C CA . GLU A 1 106 ? 11.301 5.560 3.612 1.00 90.88 106 GLU A CA 1
ATOM 876 C C . GLU A 1 106 ? 10.041 6.144 4.243 1.00 90.88 106 GLU A C 1
ATOM 878 O O . GLU A 1 106 ? 10.054 6.647 5.369 1.00 90.88 106 GLU A O 1
ATOM 883 N N . TYR A 1 107 ? 8.924 6.010 3.546 1.00 90.19 107 TYR A N 1
ATOM 884 C CA . TYR A 1 107 ? 7.604 6.387 4.014 1.00 90.19 107 TYR A CA 1
ATOM 885 C C . TYR A 1 107 ? 6.663 5.190 3.958 1.00 90.19 107 TYR A C 1
ATOM 887 O O . TYR A 1 107 ? 6.834 4.253 3.176 1.00 90.19 107 TYR A O 1
ATOM 895 N N . ILE A 1 108 ? 5.634 5.244 4.798 1.00 92.06 108 ILE A N 1
ATOM 896 C CA . ILE A 1 108 ? 4.526 4.298 4.795 1.00 92.06 108 ILE A CA 1
ATOM 897 C C . ILE A 1 108 ? 3.246 5.096 4.608 1.00 92.06 108 ILE A C 1
ATOM 899 O O . ILE A 1 108 ? 2.935 5.985 5.408 1.00 92.06 108 ILE A O 1
ATOM 903 N N . ARG A 1 109 ? 2.488 4.771 3.563 1.00 90.88 109 ARG A N 1
ATOM 904 C CA . ARG A 1 109 ? 1.115 5.233 3.408 1.00 90.88 109 ARG A CA 1
ATOM 905 C C . ARG A 1 109 ? 0.161 4.180 3.939 1.00 90.88 109 ARG A C 1
ATOM 907 O O . ARG A 1 109 ? 0.240 3.015 3.564 1.00 90.88 109 ARG A O 1
ATOM 914 N N . PHE A 1 110 ? -0.742 4.615 4.800 1.00 92.31 110 PHE A N 1
ATOM 915 C CA . PHE A 1 110 ? -1.739 3.782 5.447 1.00 92.31 110 PHE A CA 1
ATOM 916 C C . PHE A 1 110 ? -3.105 4.047 4.826 1.00 92.31 110 PHE A C 1
ATOM 918 O O . PHE A 1 110 ? -3.485 5.206 4.637 1.00 92.31 110 PHE A O 1
ATOM 925 N N . TYR A 1 111 ? -3.856 2.980 4.577 1.00 92.44 111 TYR A N 1
ATOM 926 C CA . TYR A 1 111 ? -5.268 3.026 4.217 1.00 92.44 111 TYR A CA 1
ATOM 927 C C . TYR A 1 111 ? -6.028 2.094 5.155 1.00 92.44 111 TYR A C 1
ATOM 929 O O . TYR A 1 111 ? -5.930 0.877 5.015 1.00 92.44 111 TYR A O 1
ATOM 937 N N . ALA A 1 112 ? -6.759 2.651 6.117 1.00 93.12 112 ALA A N 1
ATOM 938 C CA . ALA A 1 112 ? -7.663 1.875 6.958 1.00 93.12 112 ALA A CA 1
ATOM 939 C C . ALA A 1 112 ? -9.041 1.788 6.305 1.00 93.12 112 ALA A C 1
ATOM 941 O O . ALA A 1 112 ? -9.576 2.794 5.832 1.00 93.12 112 ALA A O 1
ATOM 942 N N . MET A 1 113 ? -9.621 0.595 6.318 1.00 93.62 113 MET A N 1
ATOM 943 C CA . MET A 1 113 ? -10.946 0.281 5.784 1.00 93.62 113 MET A CA 1
ATOM 944 C C . MET A 1 113 ? -11.638 -0.751 6.680 1.00 93.62 113 MET A C 1
ATOM 946 O O . MET A 1 113 ? -10.975 -1.470 7.431 1.00 93.62 113 MET A O 1
ATOM 950 N N . GLU A 1 114 ? -12.968 -0.820 6.639 1.00 92.94 114 GLU A N 1
ATOM 951 C CA . GLU A 1 114 ? -13.680 -1.923 7.292 1.00 92.94 114 GLU A CA 1
ATOM 952 C C . GLU A 1 114 ? -13.349 -3.230 6.548 1.00 92.94 114 GLU A C 1
ATOM 954 O O . GLU A 1 114 ? -13.326 -3.266 5.315 1.00 92.94 114 GLU A O 1
ATOM 959 N N . LYS A 1 115 ? -13.011 -4.295 7.290 1.00 92.69 115 LYS A N 1
ATOM 960 C CA . LYS A 1 115 ? -12.531 -5.551 6.687 1.00 92.69 115 LYS A CA 1
ATOM 961 C C . LYS A 1 115 ? -13.594 -6.197 5.791 1.00 92.69 115 LYS A C 1
ATOM 963 O O . LYS A 1 115 ? -13.263 -6.717 4.731 1.00 92.69 115 LYS A O 1
ATOM 968 N N . GLU A 1 116 ? -14.853 -6.140 6.211 1.00 91.62 116 GLU A N 1
ATOM 969 C CA . GLU A 1 116 ? -15.992 -6.720 5.489 1.00 91.62 116 GLU A CA 1
ATOM 970 C C . GLU A 1 116 ? -16.240 -6.019 4.147 1.00 91.62 116 GLU A C 1
ATOM 972 O O . GLU A 1 116 ? -16.397 -6.693 3.129 1.00 91.62 116 GLU A O 1
ATOM 977 N N . ASP A 1 117 ? -16.180 -4.683 4.121 1.00 90.56 117 ASP A N 1
ATOM 978 C CA . ASP A 1 117 ? -16.310 -3.890 2.892 1.00 90.56 117 ASP A CA 1
ATOM 979 C C . ASP A 1 117 ? -15.217 -4.243 1.876 1.00 90.56 117 ASP A C 1
ATOM 981 O O . ASP A 1 117 ? -15.483 -4.376 0.682 1.00 90.56 117 ASP A O 1
ATOM 985 N N . TYR A 1 118 ? -13.977 -4.411 2.348 1.00 91.69 118 TYR A N 1
ATOM 986 C CA . TYR A 1 118 ? -12.855 -4.790 1.492 1.00 91.69 118 TYR A CA 1
ATOM 987 C C . TYR A 1 118 ? -13.031 -6.192 0.900 1.00 91.69 118 TYR A C 1
ATOM 989 O O . TYR A 1 118 ? -12.887 -6.364 -0.311 1.00 91.69 118 TYR A O 1
ATOM 997 N N . LEU A 1 119 ? -13.358 -7.180 1.741 1.00 91.25 119 LEU A N 1
ATOM 998 C CA . LEU A 1 119 ? -13.528 -8.568 1.307 1.00 91.25 119 LEU A CA 1
ATOM 999 C C . LEU A 1 119 ? -14.691 -8.717 0.319 1.00 91.25 119 LEU A C 1
ATOM 1001 O O . LEU A 1 119 ? -14.548 -9.371 -0.708 1.00 91.25 119 LEU A O 1
ATOM 1005 N N . SER A 1 120 ? -15.800 -8.021 0.570 1.00 90.31 120 SER A N 1
ATOM 1006 C CA . SER A 1 120 ? -16.937 -8.005 -0.356 1.00 90.31 120 SER A CA 1
ATOM 1007 C C . SER A 1 120 ? -16.529 -7.455 -1.728 1.00 90.31 120 SER A C 1
ATOM 1009 O O . SER A 1 120 ? -16.879 -8.020 -2.760 1.00 90.31 120 SER A O 1
ATOM 1011 N N . ALA A 1 121 ? -15.721 -6.390 -1.754 1.00 88.81 121 ALA A N 1
ATOM 1012 C CA . ALA A 1 121 ? -15.308 -5.746 -2.996 1.00 88.81 121 ALA A CA 1
ATOM 1013 C C . ALA A 1 121 ? -14.285 -6.567 -3.818 1.00 88.81 121 ALA A C 1
ATOM 1015 O O . ALA A 1 121 ? -14.264 -6.452 -5.044 1.00 88.81 121 ALA A O 1
ATOM 1016 N N . ILE A 1 122 ? -13.436 -7.383 -3.176 1.00 87.88 122 ILE A N 1
ATOM 1017 C CA . ILE A 1 122 ? -12.473 -8.274 -3.862 1.00 87.88 122 ILE A CA 1
ATOM 1018 C C . ILE A 1 122 ? -13.106 -9.604 -4.303 1.00 87.88 122 ILE A C 1
ATOM 1020 O O . ILE A 1 122 ? -12.694 -10.155 -5.325 1.00 87.88 122 ILE A O 1
ATOM 1024 N N . ASP A 1 123 ? -14.124 -10.106 -3.598 1.00 86.94 123 ASP A N 1
ATOM 1025 C CA . ASP A 1 123 ? -14.802 -11.364 -3.947 1.00 86.94 123 ASP A CA 1
ATOM 1026 C C . ASP A 1 123 ? -15.707 -11.241 -5.184 1.00 86.94 123 ASP A C 1
ATOM 1028 O O . ASP A 1 123 ? -15.831 -12.191 -5.957 1.00 86.94 123 ASP A O 1
ATOM 1032 N N . GLU A 1 124 ? -16.277 -10.062 -5.443 1.00 84.81 124 GLU A N 1
ATOM 1033 C CA . GLU A 1 124 ? -17.060 -9.780 -6.662 1.00 84.81 124 GLU A CA 1
ATOM 1034 C C . GLU A 1 124 ? -16.198 -9.716 -7.943 1.00 84.81 124 GLU A C 1
ATOM 1036 O O . GLU A 1 124 ? -16.703 -9.575 -9.059 1.00 84.81 124 GLU A O 1
ATOM 1041 N N . CYS A 1 125 ? -14.879 -9.811 -7.795 1.00 80.50 125 CYS A N 1
ATOM 1042 C CA . CYS A 1 125 ? -13.898 -9.409 -8.788 1.00 80.50 125 CYS A CA 1
ATOM 1043 C C . CYS A 1 125 ? -13.338 -10.643 -9.528 1.00 80.50 125 CYS A C 1
ATOM 1045 O O . CYS A 1 125 ? -12.800 -11.571 -8.923 1.00 80.50 125 CYS A O 1
ATOM 1047 N N . GLY A 1 126 ? -13.490 -10.666 -10.858 1.00 84.38 126 GLY A N 1
ATOM 1048 C CA . GLY A 1 126 ? -13.063 -11.771 -11.727 1.00 84.38 126 GLY A CA 1
ATOM 1049 C C . GLY A 1 126 ? -11.569 -11.753 -12.085 1.00 84.38 126 GLY A C 1
ATOM 1050 O O . GLY A 1 126 ? -10.701 -11.454 -11.269 1.00 84.38 126 GLY A O 1
ATOM 1051 N N . THR A 1 127 ? -11.239 -12.093 -13.334 1.00 87.06 127 THR A N 1
ATOM 1052 C CA . THR A 1 127 ? -9.847 -12.108 -13.825 1.00 87.06 127 THR A CA 1
ATOM 1053 C C . THR A 1 127 ? -9.333 -10.745 -14.279 1.00 87.06 127 THR A C 1
ATOM 1055 O O . THR A 1 127 ? -8.135 -10.614 -14.475 1.00 87.06 127 THR A O 1
ATOM 1058 N N . ASP A 1 128 ? -10.194 -9.753 -14.484 1.00 88.44 128 ASP A N 1
ATOM 1059 C CA . ASP A 1 128 ? -9.836 -8.392 -14.903 1.00 88.44 128 ASP A CA 1
ATOM 1060 C C . ASP A 1 128 ? -10.842 -7.432 -14.272 1.00 88.44 128 ASP A C 1
ATOM 1062 O O . ASP A 1 128 ? -12.050 -7.589 -14.475 1.00 88.44 128 ASP A O 1
ATOM 1066 N N . CYS A 1 129 ? -10.377 -6.538 -13.403 1.00 85.06 129 CYS A N 1
ATOM 1067 C CA . CYS A 1 129 ? -11.278 -5.830 -12.508 1.00 85.06 129 CYS A CA 1
ATOM 1068 C C . CYS A 1 129 ? -10.653 -4.569 -11.898 1.00 85.06 129 CYS A C 1
ATOM 1070 O O . CYS A 1 129 ? -9.437 -4.455 -11.722 1.00 85.06 129 CYS A O 1
ATOM 1072 N N . VAL A 1 130 ? -11.528 -3.620 -11.557 1.00 86.81 130 VAL A N 1
ATOM 1073 C CA . VAL A 1 130 ? -11.214 -2.382 -10.840 1.00 86.81 130 VAL A CA 1
ATOM 1074 C C . VAL A 1 130 ? -12.053 -2.353 -9.571 1.00 86.81 130 VAL A C 1
ATOM 1076 O O . VAL A 1 130 ? -13.277 -2.260 -9.631 1.00 86.81 130 VAL A O 1
ATOM 1079 N N . ILE A 1 131 ? -11.393 -2.363 -8.423 1.00 89.25 131 ILE A N 1
ATOM 1080 C CA . ILE A 1 131 ? -12.033 -2.253 -7.118 1.00 89.25 131 ILE A CA 1
ATOM 1081 C C . ILE A 1 131 ? -11.883 -0.829 -6.628 1.00 89.25 131 ILE A C 1
ATOM 1083 O O . ILE A 1 131 ? -10.771 -0.309 -6.543 1.00 89.25 131 ILE A O 1
ATOM 1087 N N . ARG A 1 132 ? -12.999 -0.216 -6.242 1.00 88.81 132 ARG A N 1
ATOM 1088 C CA . ARG A 1 132 ? -12.996 1.048 -5.512 1.00 88.81 132 ARG A CA 1
ATOM 1089 C C . ARG A 1 132 ? -13.150 0.779 -4.021 1.00 88.81 132 ARG A C 1
ATOM 1091 O O . ARG A 1 132 ? -14.195 0.322 -3.574 1.00 88.81 132 ARG A O 1
ATOM 1098 N N . ILE A 1 133 ? -12.146 1.168 -3.252 1.00 89.19 133 ILE A N 1
ATOM 1099 C CA . ILE A 1 133 ? -12.131 1.090 -1.795 1.00 89.19 133 ILE A CA 1
ATOM 1100 C C . ILE A 1 133 ? -12.295 2.494 -1.225 1.00 89.19 133 ILE A C 1
ATOM 1102 O O . ILE A 1 133 ? -11.620 3.444 -1.632 1.00 89.19 133 ILE A O 1
ATOM 1106 N N . LYS A 1 134 ? -13.194 2.622 -0.250 1.00 90.31 134 LYS A N 1
ATOM 1107 C CA . LYS A 1 134 ? -13.413 3.857 0.505 1.00 90.31 134 LYS A CA 1
ATOM 1108 C C . LYS A 1 134 ? -12.684 3.748 1.842 1.00 90.31 134 LYS A C 1
ATOM 1110 O O . LYS A 1 134 ? -13.282 3.258 2.799 1.00 90.31 134 LYS A O 1
ATOM 1115 N N . PRO A 1 135 ? -11.412 4.173 1.946 1.00 90.81 135 PRO A N 1
ATOM 1116 C CA . PRO A 1 135 ? -10.752 4.176 3.237 1.00 90.81 135 PRO A CA 1
ATOM 1117 C C . PRO A 1 135 ? -11.517 5.099 4.189 1.00 90.81 135 PRO A C 1
ATOM 1119 O O . PRO A 1 135 ? -11.977 6.183 3.814 1.00 90.81 135 PRO A O 1
ATOM 1122 N N . ILE A 1 136 ? -11.664 4.658 5.430 1.00 91.44 136 ILE A N 1
ATOM 1123 C CA . ILE A 1 136 ? -12.226 5.468 6.516 1.00 91.44 136 ILE A CA 1
ATOM 1124 C C . ILE A 1 136 ? -11.191 6.456 7.057 1.00 91.44 136 ILE A C 1
ATOM 1126 O O . ILE A 1 136 ? -11.548 7.480 7.636 1.00 91.44 136 ILE A O 1
ATOM 1130 N N . TYR A 1 137 ? -9.910 6.148 6.849 1.00 90.25 137 TYR A N 1
ATOM 1131 C CA . TYR A 1 137 ? -8.784 6.987 7.213 1.00 90.25 137 TYR A CA 1
ATOM 1132 C C . TYR A 1 137 ? -7.580 6.648 6.335 1.00 90.25 137 TYR A C 1
ATOM 1134 O O . TYR A 1 137 ? -7.313 5.480 6.045 1.00 90.25 137 TYR A O 1
ATOM 1142 N N . SER A 1 138 ? -6.838 7.671 5.921 1.00 90.06 138 SER A N 1
ATOM 1143 C CA . SER A 1 138 ? -5.581 7.481 5.205 1.00 90.06 138 SER A CA 1
ATOM 1144 C C . SER A 1 138 ? -4.586 8.567 5.567 1.00 90.06 138 SER A C 1
ATOM 1146 O O . SER A 1 138 ? -4.954 9.740 5.636 1.00 90.06 138 SER A O 1
ATOM 1148 N N . THR A 1 139 ? -3.326 8.193 5.742 1.00 90.19 139 THR A N 1
ATOM 1149 C CA . THR A 1 139 ? -2.247 9.136 6.050 1.00 90.19 139 THR A CA 1
ATOM 1150 C C . THR A 1 139 ? -0.913 8.590 5.560 1.00 90.19 139 THR A C 1
ATOM 1152 O O . THR A 1 139 ? -0.801 7.405 5.256 1.00 90.19 139 THR A O 1
ATOM 1155 N N . SER A 1 140 ? 0.094 9.451 5.454 1.00 89.25 140 SER A N 1
ATOM 1156 C CA . SER A 1 140 ? 1.467 9.050 5.135 1.00 89.25 140 SER A CA 1
ATOM 1157 C C . SER A 1 140 ? 2.378 9.452 6.281 1.00 89.25 140 SER A C 1
ATOM 1159 O O . SER A 1 140 ? 2.269 10.567 6.791 1.00 89.25 140 SER A O 1
ATOM 1161 N N . MET A 1 141 ? 3.269 8.556 6.691 1.00 89.38 141 MET A N 1
ATOM 1162 C CA . MET A 1 141 ? 4.226 8.820 7.761 1.00 89.38 141 MET A CA 1
ATOM 1163 C C . MET A 1 141 ? 5.630 8.422 7.333 1.00 89.38 141 MET A C 1
ATOM 1165 O O . MET A 1 141 ? 5.821 7.422 6.646 1.00 89.38 141 MET A O 1
ATOM 1169 N N . LEU A 1 142 ? 6.609 9.199 7.785 1.00 88.62 142 LEU A N 1
ATOM 1170 C CA . LEU A 1 142 ? 8.018 8.849 7.686 1.00 88.62 142 LEU A CA 1
ATOM 1171 C C . LEU A 1 142 ? 8.293 7.595 8.530 1.00 88.62 142 LEU A C 1
ATOM 1173 O O . LEU A 1 142 ? 7.952 7.564 9.716 1.00 88.62 142 LEU A O 1
ATOM 1177 N N . ASN A 1 143 ? 8.964 6.599 7.955 1.00 87.38 143 ASN A N 1
ATOM 1178 C CA . ASN A 1 143 ? 9.346 5.351 8.620 1.00 87.38 143 ASN A CA 1
ATOM 1179 C C . ASN A 1 143 ? 10.591 5.518 9.521 1.00 87.38 143 ASN A C 1
ATOM 1181 O O . ASN A 1 143 ? 11.476 4.668 9.556 1.00 87.38 143 ASN A O 1
ATOM 1185 N N . ALA A 1 144 ? 10.689 6.625 10.264 1.00 81.25 144 ALA A N 1
ATOM 1186 C CA . ALA A 1 144 ? 11.899 6.991 11.011 1.00 81.25 144 ALA A CA 1
ATOM 1187 C C . ALA A 1 144 ? 12.262 6.008 12.140 1.00 81.25 144 ALA A C 1
ATOM 1189 O O . ALA A 1 144 ? 13.413 5.948 12.565 1.00 81.25 144 ALA A O 1
ATOM 1190 N N . PHE A 1 145 ? 11.279 5.260 12.645 1.00 80.12 145 PHE A N 1
ATOM 1191 C CA . PHE A 1 145 ? 11.417 4.387 13.816 1.00 80.12 145 PHE A CA 1
ATOM 1192 C C . PHE A 1 145 ? 11.138 2.913 13.490 1.00 80.12 145 PHE A C 1
ATOM 1194 O O . PHE A 1 145 ? 10.930 2.097 14.389 1.00 80.12 145 PHE A O 1
ATOM 1201 N N . GLY A 1 146 ? 11.095 2.575 12.199 1.00 83.19 146 GLY A N 1
ATOM 1202 C CA . GLY A 1 146 ? 10.699 1.260 11.716 1.00 83.19 146 GLY A CA 1
ATOM 1203 C C . GLY A 1 146 ? 9.177 1.036 11.695 1.00 83.19 146 GLY A C 1
ATOM 1204 O O . GLY A 1 146 ? 8.391 1.816 12.253 1.00 83.19 146 GLY A O 1
ATOM 1205 N N . PRO A 1 147 ? 8.731 -0.059 11.054 1.00 78.69 147 PRO A N 1
ATOM 1206 C CA . PRO A 1 147 ? 7.327 -0.261 10.704 1.00 78.69 147 PRO A CA 1
ATOM 1207 C C . PRO A 1 147 ? 6.419 -0.449 11.921 1.00 78.69 147 PRO A C 1
ATOM 1209 O O . PRO A 1 147 ? 5.279 0.005 11.914 1.00 78.69 147 PRO A O 1
ATOM 1212 N N . PHE A 1 148 ? 6.914 -1.090 12.984 1.00 80.06 148 PHE A N 1
ATOM 1213 C CA . PHE A 1 148 ? 6.123 -1.349 14.188 1.00 80.06 148 PHE A CA 1
ATOM 1214 C C . PHE A 1 148 ? 5.775 -0.058 14.940 1.00 80.06 148 PHE A C 1
ATOM 1216 O O . PHE A 1 148 ? 4.607 0.189 15.230 1.00 80.06 148 PHE A O 1
ATOM 1223 N N . ALA A 1 149 ? 6.772 0.790 15.208 1.00 83.44 149 ALA A N 1
ATOM 1224 C CA . ALA A 1 149 ? 6.562 2.058 15.900 1.00 83.44 149 ALA A CA 1
ATOM 1225 C C . ALA A 1 149 ? 5.697 3.014 15.065 1.00 83.44 149 ALA A C 1
ATOM 1227 O O . ALA A 1 149 ? 4.780 3.645 15.594 1.00 83.44 149 ALA A O 1
ATOM 1228 N N . THR A 1 150 ? 5.936 3.064 13.751 1.00 85.31 150 THR A N 1
ATOM 1229 C CA . THR A 1 150 ? 5.141 3.881 12.823 1.00 85.31 150 THR A CA 1
ATOM 1230 C C . THR A 1 150 ? 3.680 3.415 12.780 1.00 85.31 150 THR A C 1
ATOM 1232 O O . THR A 1 150 ? 2.776 4.243 12.863 1.00 85.31 150 THR A O 1
ATOM 1235 N N . PHE A 1 151 ? 3.423 2.101 12.754 1.00 84.38 151 PHE A N 1
ATOM 1236 C CA . PHE A 1 151 ? 2.062 1.553 12.829 1.00 84.38 151 PHE A CA 1
ATOM 1237 C C . PHE A 1 151 ? 1.388 1.802 14.191 1.00 84.38 151 PHE A C 1
ATOM 1239 O O . PHE A 1 151 ? 0.189 2.082 14.249 1.00 84.38 151 PHE A O 1
ATOM 1246 N N . GLY A 1 152 ? 2.144 1.745 15.291 1.00 84.31 152 GLY A N 1
ATOM 1247 C CA . GLY A 1 152 ? 1.640 2.090 16.623 1.00 84.31 152 GLY A CA 1
ATOM 1248 C C . GLY A 1 152 ? 1.164 3.542 16.698 1.00 84.31 152 GLY A C 1
ATOM 1249 O O . GLY A 1 152 ? 0.047 3.801 17.142 1.00 84.31 152 GLY A O 1
ATOM 1250 N N . ARG A 1 153 ? 1.965 4.482 16.177 1.00 87.00 153 ARG A N 1
ATOM 1251 C CA . ARG A 1 153 ? 1.579 5.897 16.064 1.00 87.00 153 ARG A CA 1
ATOM 1252 C C . ARG A 1 153 ? 0.347 6.081 15.181 1.00 87.00 153 ARG A C 1
ATOM 1254 O O . ARG A 1 153 ? -0.592 6.749 15.594 1.00 87.00 153 ARG A O 1
ATOM 1261 N N . PHE A 1 154 ? 0.337 5.450 14.008 1.00 88.19 154 PHE A N 1
ATOM 1262 C CA . PHE A 1 154 ? -0.830 5.433 13.129 1.00 88.19 154 PHE A CA 1
ATOM 1263 C C . PHE A 1 154 ? -2.100 4.983 13.860 1.00 88.19 154 PHE A C 1
ATOM 1265 O O . PHE A 1 154 ? -3.145 5.595 13.681 1.00 88.19 154 PHE A O 1
ATOM 1272 N N . SER A 1 155 ? -2.013 3.942 14.690 1.00 85.50 155 SER A N 1
ATOM 1273 C CA . SER A 1 155 ? -3.173 3.408 15.411 1.00 85.50 155 SER A CA 1
ATOM 1274 C C . SER A 1 155 ? -3.743 4.424 16.404 1.00 85.50 155 SER A C 1
ATOM 1276 O O . SER A 1 155 ? -4.957 4.579 16.476 1.00 85.50 155 SER A O 1
ATOM 1278 N N . VAL A 1 156 ? -2.879 5.154 17.121 1.00 87.00 156 VAL A N 1
ATOM 1279 C CA . VAL A 1 156 ? -3.296 6.253 18.011 1.00 87.00 156 VAL A CA 1
ATOM 1280 C C . VAL A 1 156 ? -3.967 7.368 17.209 1.00 87.00 156 VAL A C 1
ATOM 1282 O O . VAL A 1 156 ? -5.106 7.725 17.500 1.00 87.00 156 VAL A O 1
ATOM 1285 N N . ASP A 1 157 ? -3.308 7.844 16.147 1.00 87.12 157 ASP A N 1
ATOM 1286 C CA . ASP A 1 157 ? -3.836 8.913 15.292 1.00 87.12 157 ASP A CA 1
ATOM 1287 C C . ASP A 1 157 ? -5.182 8.515 14.658 1.00 87.12 157 ASP A C 1
ATOM 1289 O O . ASP A 1 157 ? -6.089 9.338 14.544 1.00 87.12 157 ASP A O 1
ATOM 1293 N N . PHE A 1 158 ? -5.340 7.246 14.272 1.00 86.31 158 PHE A N 1
ATOM 1294 C CA . PHE A 1 158 ? -6.582 6.697 13.733 1.00 86.31 158 PHE A CA 1
ATOM 1295 C C . PHE A 1 158 ? -7.730 6.719 14.754 1.00 86.31 158 PHE A C 1
ATOM 1297 O O . PHE A 1 158 ? -8.858 7.042 14.381 1.00 86.31 158 PHE A O 1
ATOM 1304 N N . PHE A 1 159 ? -7.464 6.410 16.027 1.00 85.12 159 PHE A N 1
ATOM 1305 C CA . PHE A 1 159 ? -8.482 6.446 17.085 1.00 85.12 159 PHE A CA 1
ATOM 1306 C C . PHE A 1 159 ? -8.868 7.870 17.493 1.00 85.12 159 PHE A C 1
ATOM 1308 O O . PHE A 1 159 ? -10.027 8.113 17.833 1.00 85.12 159 PHE A O 1
ATOM 1315 N N . ASP A 1 160 ? -7.925 8.808 17.411 1.00 85.81 160 ASP A N 1
ATOM 1316 C CA . ASP A 1 160 ? -8.155 10.218 17.736 1.00 85.81 160 ASP A CA 1
ATOM 1317 C C . ASP A 1 160 ? -8.779 11.005 16.569 1.00 85.81 160 ASP A C 1
ATOM 1319 O O . ASP A 1 160 ? -9.415 12.050 16.766 1.00 85.81 160 ASP A O 1
ATOM 1323 N N . ALA A 1 161 ? -8.622 10.523 15.334 1.00 78.69 161 ALA A N 1
ATOM 1324 C CA . ALA A 1 161 ? -9.114 11.204 14.150 1.00 78.69 161 ALA A CA 1
ATOM 1325 C C . ALA A 1 161 ? -10.651 11.267 14.120 1.00 78.69 161 ALA A C 1
ATOM 1327 O O . ALA A 1 161 ? -11.356 10.273 13.936 1.00 78.69 161 ALA A O 1
ATOM 1328 N N . LYS A 1 162 ? -11.195 12.490 14.157 1.00 63.25 162 LYS A N 1
ATOM 1329 C CA . LYS A 1 162 ? -12.583 12.773 13.760 1.00 63.25 162 LYS A CA 1
ATOM 1330 C C . LYS A 1 162 ? -12.712 12.636 12.235 1.00 63.25 162 LYS A C 1
ATOM 1332 O O . LYS A 1 162 ? -12.720 13.645 11.545 1.00 63.25 162 LYS A O 1
AT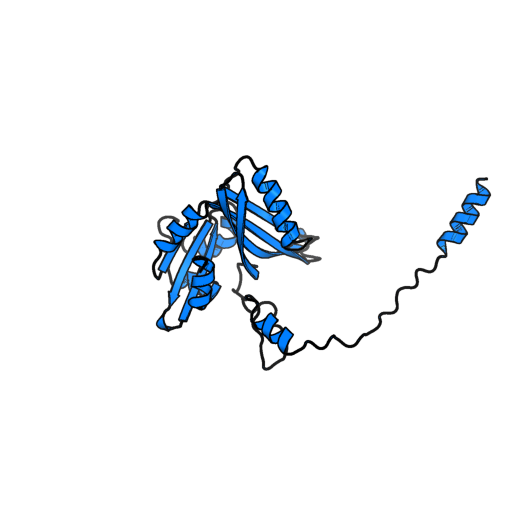OM 1337 N N . LYS A 1 163 ? -12.748 11.396 11.725 1.00 60.41 163 LYS A N 1
ATOM 1338 C CA . LYS A 1 163 ? -13.008 10.995 10.321 1.00 60.41 163 LYS A CA 1
ATOM 1339 C C . LYS A 1 163 ? -12.630 12.052 9.270 1.00 60.41 163 LYS A C 1
ATOM 1341 O O . LYS A 1 163 ? -13.503 12.743 8.750 1.00 60.41 163 LYS A O 1
ATOM 1346 N N . GLU A 1 164 ? -11.357 12.145 8.897 1.00 57.06 164 GLU A N 1
ATOM 1347 C CA . GLU A 1 164 ? -10.983 12.879 7.682 1.00 57.06 164 GLU A CA 1
ATOM 1348 C C . GLU A 1 164 ? -10.805 11.888 6.528 1.00 57.06 164 GLU A C 1
ATOM 1350 O O . GLU A 1 164 ? -9.747 11.293 6.327 1.00 57.06 164 GLU A O 1
ATOM 1355 N N . GLN A 1 165 ? -11.892 11.680 5.786 1.00 63.06 165 GLN A N 1
ATOM 1356 C CA . GLN A 1 165 ? -11.896 10.907 4.552 1.00 63.06 165 GLN A CA 1
ATOM 1357 C C . GLN A 1 165 ? -11.454 11.831 3.417 1.00 63.06 165 GLN A C 1
ATOM 1359 O O . GLN A 1 165 ? -12.180 12.764 3.075 1.00 63.06 165 G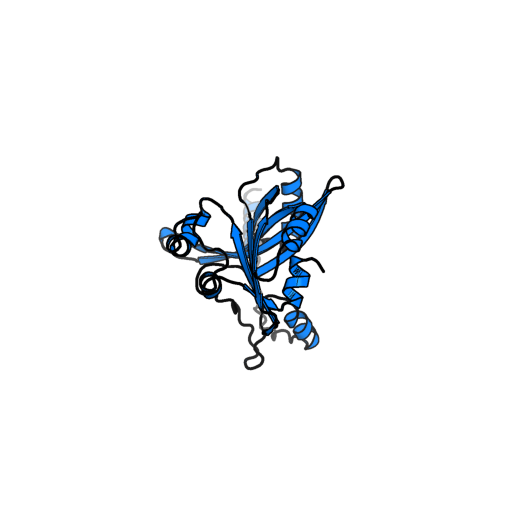LN A O 1
ATOM 1364 N N . LYS A 1 166 ? -10.253 11.621 2.869 1.00 66.31 166 LYS A N 1
ATOM 1365 C CA . LYS A 1 166 ? -9.720 12.511 1.826 1.00 66.31 166 LYS A CA 1
ATOM 1366 C C . LYS A 1 166 ? -9.908 11.950 0.421 1.00 66.31 166 LYS A C 1
ATOM 1368 O O . LYS A 1 166 ? -10.464 12.656 -0.410 1.00 66.31 166 LYS A O 1
ATOM 1373 N N . ASP A 1 167 ? -9.563 10.682 0.184 1.00 82.75 167 ASP A N 1
ATOM 1374 C CA . ASP A 1 167 ? -9.487 10.135 -1.176 1.00 82.75 167 ASP A CA 1
ATOM 1375 C C . ASP A 1 167 ? -9.966 8.670 -1.240 1.00 82.75 167 ASP A C 1
ATOM 1377 O O . ASP A 1 167 ? -9.742 7.890 -0.310 1.00 82.75 167 ASP A O 1
ATOM 1381 N N . ASN A 1 168 ? -10.613 8.279 -2.343 1.00 85.94 168 ASN A N 1
ATOM 1382 C CA . ASN A 1 168 ? -10.870 6.875 -2.666 1.00 85.94 168 ASN A CA 1
ATOM 1383 C C . ASN A 1 168 ? -9.573 6.213 -3.136 1.00 85.94 168 ASN A C 1
ATOM 1385 O O . ASN A 1 168 ? -8.770 6.827 -3.842 1.00 85.94 168 ASN A O 1
ATOM 1389 N N . MET A 1 169 ? -9.410 4.939 -2.794 1.00 88.00 169 MET A N 1
ATOM 1390 C CA . MET A 1 169 ? -8.354 4.090 -3.329 1.00 88.00 169 MET A CA 1
ATOM 1391 C C . MET A 1 169 ? -8.940 3.176 -4.400 1.00 88.00 169 MET A C 1
ATOM 1393 O O . MET A 1 169 ? -10.054 2.677 -4.259 1.00 88.00 169 MET A O 1
ATOM 1397 N N . TYR A 1 170 ? -8.179 2.940 -5.455 1.00 87.50 170 TYR A N 1
ATOM 1398 C CA . TYR A 1 170 ? -8.526 2.021 -6.521 1.00 87.50 170 TYR A CA 1
ATOM 1399 C C . TYR A 1 170 ? -7.450 0.954 -6.612 1.00 87.50 170 TYR A C 1
ATOM 1401 O O . TYR A 1 170 ? -6.260 1.275 -6.607 1.00 87.50 170 TYR A O 1
ATOM 1409 N N . ILE A 1 171 ? -7.875 -0.302 -6.689 1.00 88.19 171 ILE A N 1
ATOM 1410 C CA . ILE A 1 171 ? -7.011 -1.438 -6.991 1.00 88.19 171 ILE A CA 1
ATOM 1411 C C . ILE A 1 171 ? -7.497 -1.994 -8.315 1.00 88.19 171 ILE A C 1
ATOM 1413 O O . ILE A 1 171 ? -8.613 -2.497 -8.404 1.00 88.19 171 ILE A O 1
ATOM 1417 N N . GLN A 1 172 ? -6.673 -1.892 -9.345 1.00 87.31 172 GLN A N 1
ATOM 1418 C CA . GLN A 1 172 ? -6.966 -2.492 -10.636 1.00 87.31 172 GLN A CA 1
ATOM 1419 C C . GLN A 1 172 ? -6.045 -3.683 -10.836 1.00 87.31 172 GLN A C 1
ATOM 1421 O O . GLN A 1 172 ? -4.836 -3.543 -10.661 1.00 87.31 172 GLN A O 1
ATOM 1426 N N . PHE A 1 173 ? -6.569 -4.834 -11.242 1.00 88.19 173 PHE A N 1
ATOM 1427 C CA . PHE A 1 173 ? -5.736 -5.999 -11.510 1.00 88.19 173 PHE A CA 1
ATOM 1428 C C . PHE A 1 173 ? -6.266 -6.874 -12.635 1.00 88.19 173 PHE A C 1
ATOM 1430 O O . PHE A 1 173 ? -7.455 -6.882 -12.941 1.00 88.19 173 PHE A O 1
ATOM 1437 N N . LYS A 1 174 ? -5.338 -7.635 -13.212 1.00 89.44 174 LYS A N 1
ATOM 1438 C CA . LYS A 1 174 ? -5.585 -8.608 -14.259 1.00 89.44 174 LYS A CA 1
ATOM 1439 C C . LYS A 1 174 ? -4.778 -9.876 -14.012 1.00 89.44 174 LYS A C 1
ATOM 1441 O O . LYS A 1 174 ? -3.563 -9.823 -13.828 1.00 89.44 174 LYS A O 1
ATOM 1446 N N . LYS A 1 175 ? -5.463 -11.013 -13.997 1.00 90.88 175 LYS A N 1
ATOM 1447 C CA . LYS A 1 175 ? -4.921 -12.361 -13.820 1.00 90.88 175 LYS A CA 1
ATOM 1448 C C . LYS A 1 175 ? -4.697 -12.995 -15.193 1.00 90.88 175 LYS A C 1
ATOM 1450 O O . LYS A 1 175 ? -5.570 -12.926 -16.054 1.00 90.88 175 LYS A O 1
ATOM 1455 N N . TYR A 1 176 ? -3.558 -13.658 -15.357 1.00 88.38 176 TYR A N 1
ATOM 1456 C CA . TYR A 1 176 ? -3.175 -14.418 -16.549 1.00 88.38 176 TYR A CA 1
ATOM 1457 C C . TYR A 1 176 ? -2.912 -15.877 -16.140 1.00 88.38 176 TYR A C 1
ATOM 1459 O O . TYR A 1 176 ? -1.757 -16.244 -15.883 1.00 88.38 176 TYR A O 1
ATOM 1467 N N . PRO A 1 177 ? -3.966 -16.709 -16.001 1.00 93.31 177 PRO A N 1
ATOM 1468 C CA . PRO A 1 177 ? -3.852 -18.104 -15.563 1.00 93.31 177 PRO A CA 1
ATOM 1469 C C . PRO A 1 177 ? -2.849 -18.931 -16.357 1.00 93.31 177 PRO A C 1
ATOM 1471 O O . PRO A 1 177 ? -2.085 -19.698 -15.776 1.00 93.31 177 PRO A O 1
ATOM 1474 N N . GLU A 1 178 ? -2.785 -18.721 -17.665 1.00 93.06 178 GLU A N 1
ATOM 1475 C CA . GLU A 1 178 ? -1.885 -19.426 -18.573 1.00 93.06 178 GLU A CA 1
ATOM 1476 C C . GLU A 1 178 ? -0.400 -19.108 -18.339 1.00 93.06 178 GLU A C 1
ATOM 1478 O O . GLU A 1 178 ? 0.464 -19.914 -18.677 1.00 93.06 178 GLU A O 1
ATOM 1483 N N . LYS A 1 179 ? -0.101 -17.954 -17.732 1.00 89.06 179 LYS A N 1
ATOM 1484 C CA . LYS A 1 179 ? 1.258 -17.517 -17.373 1.00 89.06 179 LYS A CA 1
ATOM 1485 C C . LYS A 1 179 ? 1.548 -17.638 -15.876 1.00 89.06 179 LYS A C 1
ATOM 1487 O O . LYS A 1 179 ? 2.673 -17.381 -15.463 1.00 89.06 179 LYS A O 1
ATOM 1492 N N . ASN A 1 180 ? 0.552 -18.013 -15.069 1.00 89.81 180 ASN A N 1
ATOM 1493 C CA . ASN A 1 180 ? 0.616 -18.029 -13.607 1.00 89.81 180 ASN A CA 1
ATOM 1494 C C . ASN A 1 180 ? 1.038 -16.679 -12.981 1.00 89.81 180 ASN A C 1
ATOM 1496 O O . ASN A 1 180 ? 1.763 -16.640 -11.984 1.00 89.81 180 ASN A O 1
ATOM 1500 N N . ILE A 1 181 ? 0.573 -15.563 -13.551 1.00 87.44 181 ILE A N 1
ATOM 1501 C CA . ILE A 1 181 ? 0.871 -14.210 -13.051 1.00 87.44 181 ILE A CA 1
ATOM 1502 C C . ILE A 1 181 ? -0.397 -13.374 -12.860 1.00 87.44 181 ILE A C 1
ATOM 1504 O O . ILE A 1 181 ? -1.404 -13.572 -13.542 1.00 87.44 181 ILE A O 1
ATOM 1508 N N . ALA A 1 182 ? -0.324 -12.393 -11.967 1.00 85.31 182 ALA A N 1
ATOM 1509 C CA . ALA A 1 182 ? -1.260 -11.284 -11.852 1.00 85.31 182 ALA A CA 1
ATOM 1510 C C . ALA A 1 182 ? -0.506 -9.962 -11.996 1.00 85.31 182 ALA A C 1
ATOM 1512 O O . ALA A 1 182 ? 0.576 -9.792 -11.432 1.00 85.31 182 ALA A O 1
ATOM 1513 N N . A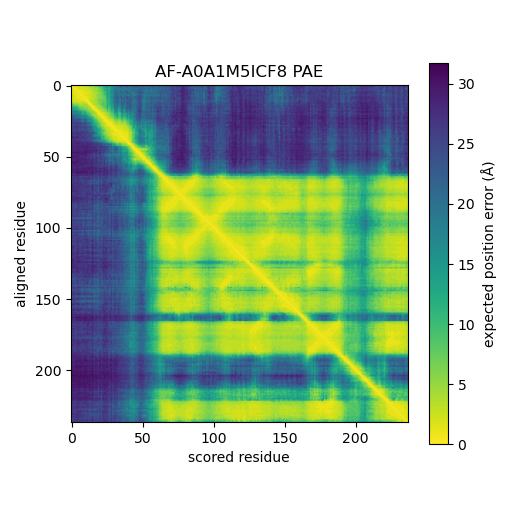RG A 1 183 ? -1.113 -9.013 -12.705 1.00 85.38 183 ARG A N 1
ATOM 1514 C CA . ARG A 1 183 ? -0.660 -7.624 -12.783 1.00 85.38 183 ARG A CA 1
ATOM 1515 C C . ARG A 1 183 ? -1.631 -6.736 -12.042 1.00 85.38 183 ARG A C 1
ATOM 1517 O O . ARG A 1 183 ? -2.834 -6.907 -12.210 1.00 85.38 183 ARG A O 1
ATOM 1524 N N . PHE A 1 184 ? -1.144 -5.785 -11.260 1.00 84.88 184 PHE A N 1
ATOM 1525 C CA . PHE A 1 184 ? -2.013 -4.890 -10.507 1.00 84.88 184 PHE A CA 1
ATOM 1526 C C . PHE A 1 184 ? -1.433 -3.492 -10.327 1.00 84.88 184 PHE A C 1
ATOM 1528 O O . PHE A 1 184 ? -0.237 -3.270 -10.491 1.00 84.88 184 PHE A O 1
ATOM 1535 N N . ILE A 1 185 ? -2.308 -2.546 -10.005 1.00 81.94 185 ILE A N 1
ATOM 1536 C CA . ILE A 1 185 ? -2.011 -1.126 -9.831 1.00 81.94 185 ILE A CA 1
ATOM 1537 C C . ILE A 1 185 ? -2.841 -0.621 -8.657 1.00 81.94 185 ILE A C 1
ATOM 1539 O O . ILE A 1 185 ? -4.012 -0.982 -8.532 1.00 81.94 185 ILE A O 1
ATOM 1543 N N . ILE A 1 186 ? -2.250 0.231 -7.817 1.00 83.75 186 ILE A N 1
ATOM 1544 C CA . ILE A 1 186 ? -2.953 0.911 -6.725 1.00 83.75 186 ILE A CA 1
ATOM 1545 C C . ILE A 1 186 ? -2.793 2.418 -6.890 1.00 83.75 186 ILE A C 1
ATOM 1547 O O . ILE A 1 186 ? -1.669 2.918 -6.930 1.00 83.75 186 ILE A O 1
ATOM 1551 N N . TYR A 1 187 ? -3.906 3.145 -6.946 1.00 81.62 187 TYR A N 1
ATOM 1552 C CA . TYR A 1 187 ? -3.913 4.603 -7.093 1.00 81.62 187 TYR A CA 1
ATOM 1553 C C . TYR A 1 187 ? -5.047 5.249 -6.289 1.00 81.62 187 TYR A C 1
ATOM 1555 O O . TYR A 1 187 ? -5.958 4.571 -5.819 1.00 81.62 187 TYR A O 1
ATOM 1563 N N . THR A 1 188 ? -4.987 6.568 -6.095 1.00 82.38 188 THR A N 1
ATOM 1564 C CA . THR A 1 188 ? -6.020 7.340 -5.383 1.00 82.38 188 THR A CA 1
ATOM 1565 C C . THR A 1 188 ? -6.566 8.466 -6.253 1.00 82.38 188 THR A C 1
ATOM 1567 O O . THR A 1 188 ? -5.884 8.932 -7.167 1.00 82.38 188 THR A O 1
ATOM 1570 N N . ASP A 1 189 ? -7.780 8.945 -5.973 1.00 76.56 189 ASP A N 1
ATOM 1571 C CA . ASP A 1 189 ? -8.388 10.079 -6.696 1.00 76.56 189 ASP A CA 1
ATOM 1572 C C . ASP A 1 189 ? -7.974 11.469 -6.173 1.00 76.56 189 ASP A C 1
ATOM 1574 O O . ASP A 1 189 ? -8.626 12.476 -6.484 1.00 76.56 189 ASP A O 1
ATOM 1578 N N . TRP A 1 190 ? -6.865 11.545 -5.430 1.00 70.06 190 TRP A N 1
ATOM 1579 C CA . TRP A 1 190 ? -6.396 12.775 -4.800 1.00 70.06 190 TRP A CA 1
ATOM 1580 C C . TRP A 1 190 ? -6.205 13.912 -5.817 1.00 70.06 190 TRP A C 1
ATOM 1582 O O . TRP A 1 190 ? -5.470 13.815 -6.799 1.00 70.06 190 TRP A O 1
ATOM 1592 N N . LYS A 1 191 ? -6.860 15.057 -5.575 1.00 55.47 191 LYS A N 1
ATOM 1593 C CA . LYS A 1 191 ? -6.851 16.223 -6.485 1.00 55.47 191 LYS A CA 1
ATOM 1594 C C . LYS A 1 191 ? -5.457 16.751 -6.849 1.00 55.47 191 LYS A C 1
ATOM 1596 O O . LYS A 1 191 ? -5.349 17.383 -7.893 1.00 55.47 191 LYS A O 1
ATOM 1601 N N . ASN A 1 192 ? -4.428 16.494 -6.037 1.00 48.78 192 ASN A N 1
ATOM 1602 C CA . ASN A 1 192 ? -3.044 16.884 -6.330 1.00 48.78 192 ASN A CA 1
ATOM 1603 C C . ASN A 1 192 ? -2.188 15.738 -6.894 1.00 48.78 192 ASN A C 1
ATOM 1605 O O . ASN A 1 192 ? -1.263 16.030 -7.646 1.00 48.78 192 ASN A O 1
ATOM 1609 N N . SER A 1 193 ? -2.523 14.462 -6.629 1.00 47.53 193 SER A N 1
ATOM 1610 C CA . SER A 1 193 ? -1.879 13.322 -7.315 1.00 47.53 193 SER A CA 1
ATOM 1611 C C . SER A 1 193 ? -2.215 13.305 -8.802 1.00 47.53 193 SER A C 1
ATOM 1613 O O . SER A 1 193 ? -1.445 12.783 -9.605 1.00 47.53 193 SER A O 1
ATOM 1615 N N . ARG A 1 194 ? -3.327 13.961 -9.170 1.00 41.69 194 ARG A N 1
ATOM 1616 C CA . ARG A 1 194 ? -3.636 14.360 -10.538 1.00 41.69 194 ARG A CA 1
ATOM 1617 C C . ARG A 1 194 ? -2.376 14.880 -11.221 1.00 41.69 194 ARG A C 1
ATOM 1619 O O . ARG A 1 194 ? -1.907 14.178 -12.087 1.00 41.69 194 ARG A O 1
ATOM 1626 N N . ASN A 1 195 ? -1.737 15.968 -10.804 1.00 38.19 195 ASN A N 1
ATOM 1627 C CA . ASN A 1 195 ? -0.648 16.582 -11.585 1.00 38.19 195 ASN A CA 1
ATOM 1628 C C . ASN A 1 195 ? 0.623 15.728 -11.789 1.00 38.19 195 ASN A C 1
ATOM 1630 O O . ASN A 1 195 ? 1.345 15.984 -12.749 1.00 38.19 195 ASN A O 1
ATOM 1634 N N . GLU A 1 196 ? 0.889 14.722 -10.951 1.00 40.28 196 GLU A N 1
ATOM 1635 C CA . GLU A 1 196 ? 2.102 13.888 -11.055 1.00 40.28 196 GLU A CA 1
ATOM 1636 C C . GLU A 1 196 ? 1.896 12.637 -11.927 1.00 40.28 196 GLU A C 1
ATOM 1638 O O . GLU A 1 196 ? 2.795 12.255 -12.670 1.00 40.28 196 GLU A O 1
ATOM 1643 N N . TYR A 1 197 ? 0.687 12.065 -11.942 1.00 45.41 197 TYR A N 1
ATOM 1644 C CA . TYR A 1 197 ? 0.329 10.923 -12.804 1.00 45.41 197 TYR A CA 1
ATOM 1645 C C . TYR A 1 197 ? -0.409 11.346 -14.092 1.00 45.41 197 TYR A C 1
ATOM 1647 O O . TYR A 1 197 ? -0.578 10.563 -15.034 1.00 45.41 197 TYR A O 1
ATOM 1655 N N . ILE A 1 198 ? -0.849 12.608 -14.157 1.00 42.94 198 ILE A N 1
ATOM 1656 C CA . ILE A 1 198 ? -1.642 13.172 -15.251 1.00 42.94 198 ILE A CA 1
ATOM 1657 C C . ILE A 1 198 ? -0.952 13.210 -16.599 1.00 42.94 198 ILE A C 1
ATOM 1659 O O . ILE A 1 198 ? -1.664 13.018 -17.569 1.00 42.94 198 ILE A O 1
ATOM 1663 N N . PRO A 1 199 ? 0.353 13.443 -16.783 1.00 41.84 199 PRO A N 1
ATOM 1664 C CA . PRO A 1 199 ? 0.866 13.521 -18.151 1.00 41.84 199 PRO A CA 1
ATOM 1665 C C . PRO A 1 199 ? 0.610 12.233 -18.964 1.00 41.84 199 PRO A C 1
ATOM 1667 O O . PRO A 1 199 ? 0.465 12.302 -20.184 1.00 41.84 199 PRO A O 1
ATOM 1670 N N . MET A 1 200 ? 0.455 11.084 -18.288 1.00 44.12 200 MET A N 1
ATOM 1671 C CA . MET A 1 200 ? -0.019 9.827 -18.879 1.00 44.12 200 MET A CA 1
ATOM 1672 C C . MET A 1 200 ? -1.542 9.632 -18.787 1.00 44.12 200 MET A C 1
ATOM 1674 O O . MET A 1 200 ? -2.152 9.280 -19.794 1.00 44.12 200 MET A O 1
ATOM 1678 N N . LEU A 1 201 ? -2.192 9.927 -17.653 1.00 42.41 201 LEU A N 1
ATOM 1679 C CA . LEU A 1 201 ? -3.658 9.795 -17.519 1.00 42.41 201 LEU A CA 1
ATOM 1680 C C . LEU A 1 201 ? -4.457 10.845 -18.330 1.00 42.41 201 LEU A C 1
ATOM 1682 O O . LEU A 1 201 ? -5.548 10.561 -18.805 1.00 42.41 201 LEU A O 1
ATOM 1686 N N . ASN A 1 202 ? -3.905 12.033 -18.584 1.00 39.38 202 ASN A N 1
ATOM 1687 C CA . ASN A 1 202 ? -4.450 13.078 -19.465 1.00 39.38 202 ASN A CA 1
ATOM 1688 C C . ASN A 1 202 ? -4.158 12.829 -20.953 1.00 39.38 202 ASN A C 1
ATOM 1690 O O . ASN A 1 202 ? -4.709 13.535 -21.797 1.00 39.38 202 ASN A O 1
ATOM 1694 N N . LYS A 1 203 ? -3.340 11.834 -21.317 1.00 42.44 203 LYS A N 1
ATOM 1695 C CA . LYS A 1 203 ? -3.398 11.273 -22.680 1.00 42.44 203 LYS A CA 1
ATOM 1696 C C . LYS A 1 203 ? -4.572 10.297 -22.843 1.00 42.44 203 LYS A C 1
ATOM 1698 O O . LYS A 1 203 ? -4.927 9.965 -23.966 1.00 42.44 203 LYS A O 1
ATOM 1703 N N . MET A 1 204 ? -5.221 9.926 -21.737 1.00 43.22 204 MET A N 1
ATOM 1704 C CA . MET A 1 204 ? -6.431 9.100 -21.644 1.00 43.22 204 MET A CA 1
ATOM 1705 C C . MET A 1 204 ? -7.618 9.951 -21.122 1.00 43.22 204 MET A C 1
ATOM 1707 O O . MET A 1 204 ? -8.393 9.522 -20.275 1.00 43.22 204 MET A O 1
ATOM 1711 N N . SER A 1 205 ? -7.707 11.208 -21.573 1.00 34.66 205 SER A N 1
ATOM 1712 C CA . SER A 1 205 ? -8.345 12.379 -20.936 1.00 34.66 205 SER A CA 1
ATOM 1713 C C . SER A 1 205 ? -9.874 12.464 -20.944 1.00 34.66 205 SER A C 1
ATOM 1715 O O . SER A 1 205 ? -10.452 13.479 -21.329 1.00 34.66 205 SER A O 1
ATOM 1717 N N . ASP A 1 206 ? -10.553 11.469 -20.399 1.00 42.91 206 ASP A N 1
ATOM 1718 C CA . ASP A 1 206 ? -11.895 11.699 -19.867 1.00 42.91 206 ASP A CA 1
ATOM 1719 C C . ASP A 1 206 ? -12.142 10.712 -18.723 1.00 42.91 206 ASP A C 1
ATOM 1721 O O . ASP A 1 206 ? -12.173 9.518 -18.977 1.00 42.91 206 ASP A O 1
ATOM 1725 N N . PRO A 1 207 ? -12.308 11.140 -17.460 1.00 40.12 207 PRO A N 1
ATOM 1726 C CA . PRO A 1 207 ? -12.603 10.238 -16.342 1.00 40.12 207 PRO A CA 1
ATOM 1727 C C . PRO A 1 207 ? -13.895 9.412 -16.515 1.00 40.12 207 PRO A C 1
ATOM 1729 O O . PRO A 1 207 ? -14.084 8.457 -15.766 1.00 40.12 207 PRO A O 1
ATOM 1732 N N . ASN A 1 208 ? -14.744 9.722 -17.504 1.00 42.94 208 ASN A N 1
ATOM 1733 C CA . ASN A 1 208 ? -15.881 8.891 -17.925 1.00 42.94 208 ASN A CA 1
ATOM 1734 C C . ASN A 1 208 ? -15.567 7.952 -19.116 1.00 42.94 208 ASN A C 1
ATOM 1736 O O . ASN A 1 208 ? -16.434 7.203 -19.555 1.00 42.94 208 ASN A O 1
ATOM 1740 N N . ASN A 1 209 ? -14.345 8.001 -19.646 1.00 40.25 209 ASN A N 1
ATOM 1741 C CA . ASN A 1 209 ? -13.875 7.345 -20.877 1.00 40.25 209 ASN A CA 1
ATOM 1742 C C . ASN A 1 209 ? -12.453 6.759 -20.739 1.00 40.25 209 ASN A C 1
ATOM 1744 O O . ASN A 1 209 ? -11.951 6.149 -21.687 1.00 40.25 209 ASN A O 1
ATOM 1748 N N . VAL A 1 210 ? -11.795 6.908 -19.576 1.00 45.09 210 VAL A N 1
ATOM 1749 C CA . VAL A 1 210 ? -10.607 6.130 -19.226 1.00 45.09 210 VAL A CA 1
ATOM 1750 C C . VAL A 1 210 ? -11.068 4.686 -19.260 1.00 45.09 210 VAL A C 1
ATOM 1752 O O . VAL A 1 210 ? -11.838 4.243 -18.405 1.00 45.09 210 VAL A O 1
ATOM 1755 N N . LYS A 1 211 ? -10.601 3.941 -20.258 1.00 47.56 211 LYS A N 1
ATOM 1756 C CA . LYS A 1 211 ? -10.730 2.491 -20.257 1.00 47.56 211 LYS A CA 1
ATOM 1757 C C . LYS A 1 211 ? -9.770 1.953 -19.197 1.00 47.56 211 LYS A C 1
ATOM 1759 O O . LYS A 1 211 ? -8.670 1.504 -19.503 1.00 47.56 211 LYS A O 1
ATOM 1764 N N . LEU A 1 212 ? -10.166 2.072 -17.932 1.00 49.59 212 LEU A N 1
ATOM 1765 C CA . LEU A 1 212 ? -9.569 1.310 -16.844 1.00 49.59 212 LEU A CA 1
ATOM 1766 C C . LEU A 1 212 ? -9.663 -0.172 -17.245 1.00 49.59 212 LEU A C 1
ATOM 1768 O O . LEU A 1 212 ? -10.682 -0.594 -17.791 1.00 49.59 212 LEU A O 1
ATOM 1772 N N . GLY A 1 213 ? -8.585 -0.931 -17.070 1.00 49.75 213 GLY A N 1
ATOM 1773 C CA . GLY A 1 213 ? -8.493 -2.322 -17.547 1.00 49.75 213 GLY A CA 1
ATOM 1774 C C . GLY A 1 213 ? -7.787 -2.537 -18.895 1.00 49.75 213 GLY A C 1
ATOM 1775 O O . GLY A 1 213 ? -7.732 -3.670 -19.365 1.00 49.75 213 GLY A O 1
ATOM 1776 N N . THR A 1 214 ? -7.234 -1.514 -19.564 1.00 59.56 214 THR A N 1
ATOM 1777 C CA . THR A 1 214 ? -6.512 -1.742 -20.836 1.00 59.56 214 THR A CA 1
ATOM 1778 C C . THR A 1 214 ? -5.094 -2.271 -20.634 1.00 59.56 214 THR A C 1
ATOM 1780 O O . THR A 1 214 ? -4.391 -1.889 -19.700 1.00 59.56 214 THR A O 1
ATOM 1783 N N . GLU A 1 215 ? -4.636 -3.104 -21.576 1.00 66.19 215 GLU A N 1
ATOM 1784 C CA . GLU A 1 215 ? -3.242 -3.572 -21.647 1.00 66.19 215 GLU A CA 1
ATOM 1785 C C . GLU A 1 215 ? -2.239 -2.417 -21.625 1.00 66.19 215 GLU A C 1
ATOM 1787 O O . GLU A 1 215 ? -1.205 -2.518 -20.981 1.00 66.19 215 GLU A O 1
ATOM 1792 N N . GLU A 1 216 ? -2.559 -1.295 -22.275 1.00 64.38 216 GLU A N 1
ATOM 1793 C CA . GLU A 1 216 ? -1.695 -0.114 -22.334 1.00 64.38 216 GLU A CA 1
ATOM 1794 C C . GLU A 1 216 ? -1.349 0.419 -20.935 1.00 64.38 216 GLU A C 1
ATOM 1796 O O . GLU A 1 216 ? -0.184 0.709 -20.659 1.00 64.38 216 GLU A O 1
ATOM 1801 N N . LEU A 1 217 ? -2.315 0.446 -20.011 1.00 62.41 217 LEU A N 1
ATOM 1802 C CA . LEU A 1 217 ? -2.068 0.857 -18.629 1.00 62.41 217 LEU A CA 1
ATOM 1803 C C . LEU A 1 217 ? -1.067 -0.088 -17.941 1.00 62.41 217 LEU A C 1
ATOM 1805 O O . LEU A 1 217 ? -0.100 0.354 -17.316 1.00 62.41 217 LEU A O 1
ATOM 1809 N N . TYR A 1 218 ? -1.237 -1.394 -18.158 1.00 62.78 218 TYR A N 1
ATOM 1810 C CA . TYR A 1 218 ? -0.322 -2.436 -17.694 1.00 62.78 218 TYR A CA 1
ATOM 1811 C C . TYR A 1 218 ? 0.966 -2.556 -18.507 1.00 62.78 218 TYR A C 1
ATOM 1813 O O . TYR A 1 218 ? 1.747 -3.452 -18.234 1.00 62.78 218 TYR A O 1
ATOM 1821 N N . THR A 1 219 ? 1.229 -1.734 -19.519 1.00 61.47 219 THR A N 1
ATOM 1822 C CA . THR A 1 219 ? 2.575 -1.703 -20.126 1.00 61.47 219 THR A CA 1
ATOM 1823 C C . THR A 1 219 ? 3.483 -0.714 -19.421 1.00 61.47 219 THR A C 1
ATOM 1825 O O . THR A 1 219 ? 4.700 -0.872 -19.447 1.00 61.47 219 THR A O 1
ATOM 1828 N N . SER A 1 220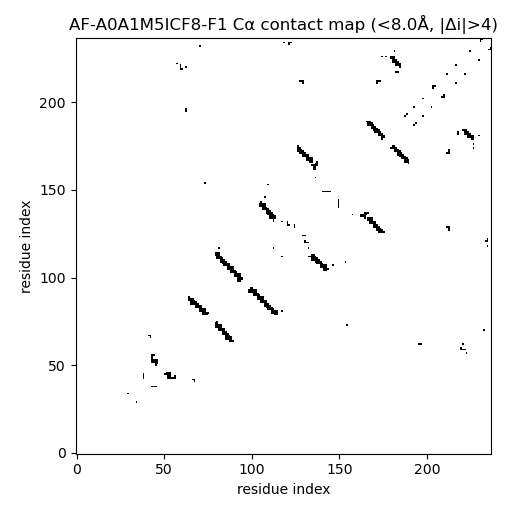 ? 2.892 0.292 -18.780 1.00 56.75 220 SER A N 1
ATOM 1829 C CA . SER A 1 220 ? 3.630 1.464 -18.322 1.00 56.75 220 SER A CA 1
ATOM 1830 C C . SER A 1 220 ? 3.623 1.635 -16.806 1.00 56.75 220 SER A C 1
ATOM 1832 O O . SER A 1 220 ? 4.482 2.335 -16.277 1.00 56.75 220 SER A O 1
ATOM 1834 N N . PHE A 1 221 ? 2.666 1.027 -16.096 1.00 62.78 221 PHE A N 1
ATOM 1835 C CA . PHE A 1 221 ? 2.514 1.286 -14.669 1.00 62.78 221 PHE A CA 1
ATOM 1836 C C . PHE A 1 221 ? 1.862 0.127 -13.915 1.00 62.78 221 PHE A C 1
ATOM 1838 O O . PHE A 1 221 ? 0.684 0.194 -13.600 1.00 62.78 221 PHE A O 1
ATOM 1845 N N . TYR A 1 222 ? 2.592 -0.953 -13.636 1.00 68.69 222 TYR A N 1
ATOM 1846 C CA . TYR A 1 222 ? 2.029 -2.112 -12.940 1.00 68.69 222 TYR A CA 1
ATOM 1847 C C . TYR A 1 222 ? 3.046 -2.839 -12.076 1.00 68.69 222 TYR A C 1
ATOM 1849 O O . TYR A 1 222 ? 4.245 -2.832 -12.343 1.00 68.69 222 TYR A O 1
ATOM 1857 N N . TYR A 1 223 ? 2.522 -3.510 -11.062 1.00 79.81 223 TYR A N 1
ATOM 1858 C CA . TYR A 1 223 ? 3.226 -4.522 -10.297 1.00 79.81 223 TYR A CA 1
ATOM 1859 C C . TYR A 1 223 ? 2.833 -5.898 -10.826 1.00 79.81 223 TYR A C 1
ATOM 1861 O O . TYR A 1 223 ? 1.676 -6.110 -11.192 1.00 79.81 223 TYR A O 1
ATOM 1869 N N . GLU A 1 224 ? 3.772 -6.837 -10.848 1.00 82.75 224 GLU A N 1
ATOM 1870 C CA . GLU A 1 224 ? 3.537 -8.218 -11.268 1.00 82.75 224 GLU A CA 1
ATOM 1871 C C . GLU A 1 224 ? 3.902 -9.181 -10.135 1.00 82.75 224 GLU A C 1
ATOM 1873 O O . GLU A 1 224 ? 4.881 -8.981 -9.416 1.00 82.75 224 GLU A O 1
ATOM 1878 N N . THR A 1 225 ? 3.091 -10.217 -9.940 1.00 82.31 225 THR A N 1
ATOM 1879 C CA . THR A 1 225 ? 3.348 -11.284 -8.966 1.00 82.31 225 THR A CA 1
ATOM 1880 C C . THR A 1 225 ? 2.721 -12.596 -9.440 1.00 82.31 225 THR A C 1
ATOM 1882 O O . THR A 1 225 ? 2.014 -12.620 -10.445 1.00 82.31 225 THR A O 1
ATOM 1885 N N . THR A 1 226 ? 2.973 -13.703 -8.742 1.00 86.12 226 THR A N 1
ATOM 1886 C CA . THR A 1 226 ? 2.336 -14.994 -9.057 1.00 86.12 226 THR A CA 1
ATOM 1887 C C . THR A 1 226 ? 0.860 -14.993 -8.657 1.00 86.12 226 THR A C 1
ATOM 1889 O O . THR A 1 226 ? 0.473 -14.260 -7.746 1.00 86.12 226 TH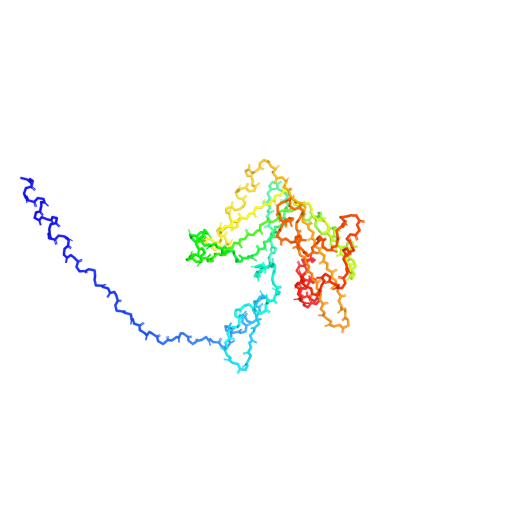R A O 1
ATOM 1892 N N . LEU A 1 227 ? 0.028 -15.837 -9.278 1.00 86.44 227 LEU A N 1
ATOM 1893 C CA . LEU A 1 227 ? -1.385 -15.942 -8.882 1.00 86.44 227 LEU A CA 1
ATOM 1894 C C . LEU A 1 227 ? -1.563 -16.349 -7.416 1.00 86.44 227 LEU A C 1
ATOM 1896 O O . LEU A 1 227 ? -2.373 -15.751 -6.721 1.00 86.44 227 LEU A O 1
ATOM 1900 N N . ASP A 1 228 ? -0.767 -17.301 -6.926 1.00 87.81 228 ASP A N 1
ATOM 1901 C CA . ASP A 1 228 ? -0.808 -17.735 -5.523 1.00 87.81 228 ASP A CA 1
ATOM 1902 C C . ASP A 1 228 ? -0.455 -16.592 -4.556 1.00 87.81 228 ASP A C 1
ATOM 1904 O O . ASP A 1 228 ? -1.155 -16.370 -3.571 1.00 87.81 228 ASP A O 1
ATOM 1908 N N . SER A 1 229 ? 0.594 -15.817 -4.858 1.00 85.75 229 SER A N 1
ATOM 1909 C CA . SER A 1 229 ? 0.969 -14.657 -4.036 1.00 85.75 229 SER A CA 1
ATOM 1910 C C . SER A 1 229 ? -0.090 -13.555 -4.083 1.00 85.75 229 SER A C 1
ATOM 1912 O O . SER A 1 229 ? -0.398 -12.963 -3.049 1.00 85.75 229 SER A O 1
ATOM 1914 N N . PHE A 1 230 ? -0.667 -13.302 -5.261 1.00 87.62 230 PHE A N 1
ATOM 1915 C CA . PHE A 1 230 ? -1.764 -12.353 -5.426 1.00 87.62 230 PHE A CA 1
ATOM 1916 C C . PHE A 1 230 ? -2.982 -12.771 -4.599 1.00 87.62 230 PHE A C 1
ATOM 1918 O O . PHE A 1 230 ? -3.525 -11.957 -3.853 1.00 87.62 230 PHE A O 1
ATOM 1925 N N . ASP A 1 231 ? -3.386 -14.038 -4.701 1.00 88.56 231 ASP A N 1
ATOM 1926 C CA . ASP A 1 231 ? -4.585 -14.542 -4.044 1.00 88.56 231 ASP A CA 1
ATOM 1927 C C . ASP A 1 231 ? -4.431 -14.561 -2.520 1.00 88.56 231 ASP A C 1
ATOM 1929 O O . ASP A 1 231 ? -5.320 -14.083 -1.816 1.00 88.56 231 ASP A O 1
ATOM 1933 N N . LYS A 1 232 ? -3.283 -15.012 -2.001 1.00 87.12 232 LYS A N 1
ATOM 1934 C CA . LYS A 1 232 ? -2.970 -14.931 -0.563 1.00 87.12 232 LYS A CA 1
ATOM 1935 C C . LYS A 1 232 ? -3.002 -13.494 -0.054 1.00 87.12 232 LYS A C 1
ATOM 1937 O O . LYS A 1 232 ? -3.574 -13.220 0.997 1.00 87.12 232 LYS A O 1
ATOM 1942 N N . PHE A 1 233 ? -2.420 -12.562 -0.811 1.00 87.31 233 PHE A N 1
ATOM 1943 C CA . PHE A 1 233 ? -2.325 -11.169 -0.390 1.00 87.31 233 PHE A CA 1
ATOM 1944 C C . PHE A 1 233 ? -3.675 -10.442 -0.431 1.00 87.31 233 PHE A C 1
ATOM 1946 O O . PHE A 1 233 ? -4.079 -9.856 0.570 1.00 87.31 233 PHE A O 1
ATOM 1953 N N . PHE A 1 234 ? -4.381 -10.465 -1.565 1.00 86.06 234 PHE A N 1
ATOM 1954 C CA . PHE A 1 234 ? -5.600 -9.669 -1.732 1.00 86.06 234 PHE A CA 1
ATOM 1955 C C . PHE A 1 234 ? -6.850 -10.337 -1.151 1.00 86.06 234 PHE A C 1
ATOM 1957 O O . PHE A 1 234 ? -7.731 -9.610 -0.701 1.00 86.06 234 PHE A O 1
ATOM 1964 N N . TYR A 1 235 ? -6.921 -11.672 -1.090 1.00 84.62 235 TYR A N 1
ATOM 1965 C CA . TYR A 1 235 ? -8.053 -12.387 -0.474 1.00 84.62 235 TYR A CA 1
ATOM 1966 C C . TYR A 1 235 ? -7.782 -12.814 0.974 1.00 84.62 235 TYR A C 1
ATOM 1968 O O . TYR A 1 235 ? -8.638 -13.452 1.582 1.00 84.62 235 TYR A O 1
ATOM 1976 N N . LEU A 1 236 ? -6.615 -12.464 1.531 1.00 82.62 236 LEU A N 1
ATOM 1977 C CA . LEU A 1 236 ? -6.219 -12.787 2.908 1.00 82.62 236 LEU A CA 1
ATOM 1978 C C . LEU A 1 236 ? -6.315 -14.300 3.215 1.00 82.62 236 LEU A C 1
ATOM 1980 O O . LEU A 1 236 ? -6.806 -14.688 4.278 1.00 82.62 236 LEU A O 1
ATOM 1984 N N . LYS A 1 237 ? -5.891 -15.138 2.257 1.00 72.94 237 LYS A N 1
ATOM 1985 C CA . LYS A 1 237 ? -5.926 -16.613 2.316 1.00 72.94 237 LYS A CA 1
ATOM 1986 C C . LYS A 1 237 ? -4.606 -17.224 2.776 1.00 72.94 237 LYS A C 1
ATOM 1988 O O . LYS A 1 237 ? -3.540 -16.645 2.468 1.00 72.94 237 LYS A O 1
#

Sequence (237 aa):
MRQFLLIIFAFTSFLNISAQDRVNKPLPTISDQTLVVLNKALGCYYFESTGQWQEHANNITGVDNFTKLEFRELTYLGKTYLVLLKYYIQGDHRYPTLKLDYREAEYIRFYAMEKEDYLSAIDECGTDCVIRIKPIYSTSMLNAFGPFATFGRFSVDFFDAKKEQKDNMYIQFKKYPEKNIARFIIYTDWKNSRNEYIPMLNKMSDPNNVKLGTEELYTSFYYETTLDSFDKFFYLK

Secondary structure (DSSP, 8-state):
-HHHHHHHHHHHTT----PPP---PPPPPPPHHHHHHHHTSTT--B-TTT--B-TTS---TTS--EEEEEEEEEEETTEEEEEEEEEEEEEEEEETTTTEEEEEEEEEEEEEEEHHHHHHHHHT--SEEEEEE--SEEEEEE-TTHHHHHHHHHHHHHHH--------EEEEEEEEGGGTEEEEEEEE--TTHHHHHHHHHGGG--TTT--TT-TTHHHHS-EEEEHHHHHHHHTT-

Radius of gyration: 24.1 Å; Cα contacts (8 Å, |Δi|>4): 314; chains: 1; bounding box: 58×53×66 Å

pLDDT: mean 72.81, std 18.99, range [32.59, 94.88]

Mean predicted aligned error: 14.28 Å

Foldseek 3Di:
DVVVVVVVVVVVVPPDPPPPPPPPDPDDDQDPVNVVVVCPPPFWDQDVPPRDTDDCPPCLPDAFQWGDWDWDWDDDPNFIKIKIKTKGKDWDAPDNVVSHRIDIFIKIKIFIARPVLLLVQVVVADQWDKGKGQGQDIDMDTCPPHDVVVVVVVNVCVVVDPRDRQWIKMKTKHHDVVVQKMKIAIDIPHPVVCVRCVVPVCVQPDPVRNPRRDVVCVVRGIDMDGPVVVCCRSNVD

Organism: NCBI:txid1346286

Solvent-accessible surface area (backbone atoms only — not comparable to full-atom values): 14246 Å² total; per-residue (Å²): 111,75,71,59,54,53,53,54,53,59,62,62,71,65,66,77,78,70,75,75,77,84,75,85,66,78,78,84,83,80,50,72,68,55,51,56,55,53,67,66,43,83,74,55,65,80,45,84,91,74,79,48,79,51,83,67,84,73,65,53,83,78,86,68,52,67,56,42,79,47,80,44,80,48,76,57,98,92,43,59,29,34,30,43,37,42,32,28,55,52,65,49,37,81,38,63,93,79,68,38,69,72,44,75,43,53,31,37,35,40,36,32,26,55,41,66,64,52,51,56,52,55,69,79,46,72,55,62,38,75,36,80,44,71,36,56,35,64,54,74,44,70,44,84,71,41,72,68,55,44,50,52,51,48,53,53,53,58,74,71,49,83,67,64,64,85,49,45,37,36,44,34,38,38,54,37,78,94,76,49,30,29,38,34,38,77,52,63,71,37,84,68,57,42,76,78,54,27,81,63,52,57,74,44,70,37,98,94,65,48,67,79,89,44,68,71,55,63,72,62,57,60,48,76,45,39,44,68,60,47,46,31,64,75,68,71,98